Protein AF-A0A7J4ID52-F1 (afdb_monomer)

Solvent-accessible surface area (backbone atoms only — not comparable to full-atom values): 12867 Å² total; per-residue (Å²): 87,42,41,36,37,35,28,33,60,69,51,45,51,37,52,45,33,63,59,29,67,86,70,86,56,50,57,44,79,36,76,67,44,65,66,66,55,54,45,48,79,72,41,68,63,43,47,75,62,25,58,31,40,37,40,21,49,67,36,62,68,46,40,50,66,44,48,50,33,50,48,50,60,66,39,54,88,73,39,48,73,44,66,37,38,38,43,46,58,39,69,79,50,58,68,64,62,51,50,50,54,49,51,51,46,29,51,53,44,34,51,78,69,65,67,69,68,58,47,76,48,76,39,76,92,76,39,30,39,34,44,28,32,70,85,46,69,68,26,31,39,38,39,36,65,43,58,32,74,53,27,66,46,45,50,51,40,52,48,46,47,72,76,50,34,90,83,44,55,71,69,55,50,55,52,43,71,72,38,59,35,66,63,27,37,54,57,46,22,62,76,70,75,54,49,66,67,54,52,44,40,45,42,55,69,70,48,72,46,69,87,39,66,52,48,49,52,51,43,50,73,58,55,81,66,85,63,78,82,73,76,79,91,134

Secondary structure (DSSP, 8-state):
-EEEE-SSHHHHHHHHHHH-SSS-S--EEEES-HHHHHHHHH-HHHHHH-SEEEEE-SHHHHIIIIIHHHHHHHHTTTSSEEEEEEEEE-TT--HHHHHHHHHHHHHHHHHHTT--SEEEEEETTTTEEEEEESS-TT-EEEEEEEEESS-HHHHHHHHHHHHHGGGS-HHHHHHHHHS-HHHHHHHHHHHHTS-HHHHHHHHHHTTTTTT-HHHHHHHHHHH-----------

Mean predicted aligned error: 5.35 Å

Nearest PDB structures (foldseek):
  2lr0-assembly1_A  TM=4.570E-01  e=6.945E-02  synthetic construct
  5gaj-assembly1_A  TM=4.390E-01  e=1.279E-01  synthetic construct
  2lci-assembly1_A  TM=4.350E-01  e=1.993E-01  synthetic construct
  1j8y-assembly1_F  TM=5.445E-01  e=9.424E-01  Acidianus ambivalens

Sequence (234 aa):
MRHVLCEGRNDTVFLSTLADPAGDRTVLSIDSDVQAFLTTFIKPYYATAYRAAILGDRGRDALISSYVPHLVRDLFGKVRRADLTIVTDDDNSSHDELFDAYSETIVASLRSRGLSDTTINADTSTRTFSVVSSRDPSYRVSLSFVWVPVSLEAQVRNGALCRYGYRFTQTRQEDLRRMDPHRAIEAIVLGLGCTTEDLIRASVRDGWFEQEEWFRCCRSRMQEFDIPMGSTTG

Structure (mmCIF, N/CA/C/O backbone):
data_AF-A0A7J4ID52-F1
#
_entry.id   AF-A0A7J4ID52-F1
#
loop_
_atom_site.group_PDB
_atom_site.id
_atom_site.type_symbol
_atom_site.label_atom_id
_atom_site.label_alt_id
_atom_site.label_comp_id
_atom_site.label_asym_id
_atom_site.label_entity_id
_atom_site.label_seq_id
_atom_site.pdbx_PDB_ins_code
_atom_site.Cartn_x
_atom_site.Cartn_y
_atom_site.Cartn_z
_atom_site.occupancy
_atom_site.B_iso_or_equiv
_atom_site.auth_seq_id
_atom_site.auth_comp_id
_atom_site.auth_asym_id
_atom_site.auth_atom_id
_atom_site.pdbx_PDB_model_num
ATOM 1 N N . MET A 1 1 ? -6.284 -7.807 -14.266 1.00 89.56 1 MET A N 1
ATOM 2 C CA . MET A 1 1 ? -5.767 -7.947 -12.889 1.00 89.56 1 MET A CA 1
ATOM 3 C C . MET A 1 1 ? -4.958 -6.714 -12.506 1.00 89.56 1 MET A C 1
ATOM 5 O O . MET A 1 1 ? -4.274 -6.168 -13.365 1.00 89.56 1 MET A O 1
ATOM 9 N N . ARG A 1 2 ? -5.063 -6.264 -11.252 1.00 92.25 2 ARG A N 1
ATOM 10 C CA . ARG A 1 2 ? -4.278 -5.156 -10.679 1.00 92.25 2 ARG A CA 1
ATOM 11 C C . ARG A 1 2 ? -3.010 -5.682 -9.997 1.0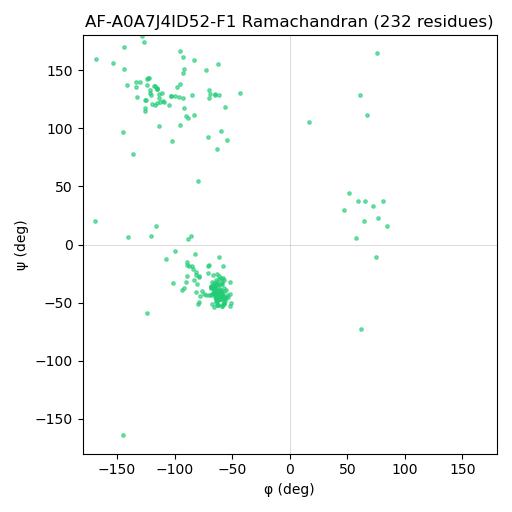0 92.25 2 ARG A C 1
ATOM 13 O O . ARG A 1 2 ? -3.041 -6.780 -9.456 1.00 92.25 2 ARG A O 1
ATOM 20 N N . HIS A 1 3 ? -1.928 -4.909 -10.018 1.00 95.69 3 HIS A N 1
ATOM 21 C CA . HIS A 1 3 ? -0.665 -5.261 -9.363 1.00 95.69 3 HIS A CA 1
ATOM 22 C C . HIS A 1 3 ? -0.333 -4.198 -8.329 1.00 95.69 3 HIS A C 1
ATOM 24 O O . HIS A 1 3 ? -0.235 -3.015 -8.662 1.00 95.69 3 HIS A O 1
ATOM 30 N N . VAL A 1 4 ? -0.201 -4.620 -7.079 1.00 96.50 4 VAL A N 1
ATOM 31 C CA . VAL A 1 4 ? -0.114 -3.713 -5.939 1.00 96.50 4 VAL A CA 1
ATOM 32 C C . VAL A 1 4 ? 1.068 -4.098 -5.081 1.00 96.50 4 VAL A C 1
ATOM 34 O O . VAL A 1 4 ? 1.333 -5.281 -4.873 1.00 96.50 4 VAL A O 1
ATOM 37 N N . LEU A 1 5 ? 1.766 -3.087 -4.595 1.00 96.38 5 LEU A N 1
ATOM 38 C CA . LEU A 1 5 ? 2.871 -3.211 -3.671 1.00 96.38 5 LEU A CA 1
ATOM 39 C C . LEU A 1 5 ? 2.505 -2.481 -2.382 1.00 96.38 5 LEU A C 1
ATOM 41 O O . LEU A 1 5 ? 1.969 -1.375 -2.442 1.00 96.38 5 LEU A O 1
ATOM 45 N N . CYS A 1 6 ? 2.793 -3.093 -1.243 1.00 96.00 6 CYS A N 1
ATOM 46 C CA . CYS A 1 6 ? 2.582 -2.494 0.070 1.00 96.00 6 CYS A CA 1
ATOM 47 C C . CYS A 1 6 ? 3.695 -2.893 1.040 1.00 96.00 6 CYS A C 1
ATOM 49 O O . CYS A 1 6 ? 4.545 -3.723 0.712 1.00 96.00 6 CYS A O 1
ATOM 51 N N . GLU A 1 7 ? 3.738 -2.261 2.207 1.00 92.12 7 GLU A N 1
ATOM 52 C CA . GLU A 1 7 ? 4.866 -2.398 3.125 1.00 92.12 7 GLU A CA 1
ATOM 53 C C . GLU A 1 7 ? 4.815 -3.695 3.926 1.00 92.12 7 GLU A C 1
ATOM 55 O O . GLU A 1 7 ? 5.798 -4.444 3.979 1.00 92.12 7 GLU A O 1
ATOM 60 N N . GLY A 1 8 ? 3.663 -3.973 4.533 1.00 91.69 8 GLY A N 1
ATOM 61 C CA . GLY A 1 8 ? 3.504 -5.012 5.533 1.00 91.69 8 GLY A CA 1
ATOM 62 C C . GLY A 1 8 ? 2.385 -6.006 5.246 1.00 91.69 8 GLY A C 1
ATOM 63 O O . GLY A 1 8 ? 1.572 -5.896 4.320 1.00 91.69 8 GLY A O 1
ATOM 64 N N . ARG A 1 9 ? 2.336 -7.022 6.104 1.00 92.56 9 ARG A N 1
ATOM 65 C CA . ARG A 1 9 ? 1.297 -8.051 6.080 1.00 92.56 9 ARG A CA 1
ATOM 66 C C . ARG A 1 9 ? -0.099 -7.486 6.367 1.00 92.56 9 ARG A C 1
ATOM 68 O O . ARG A 1 9 ? -1.064 -7.898 5.726 1.00 92.56 9 ARG A O 1
ATOM 75 N N . ASN A 1 10 ? -0.224 -6.540 7.298 1.00 94.00 10 ASN A N 1
ATOM 76 C CA . ASN A 1 10 ? -1.514 -5.922 7.624 1.00 94.00 10 ASN A CA 1
ATOM 77 C C . ASN A 1 10 ? -2.081 -5.133 6.434 1.00 94.00 10 ASN A C 1
ATOM 79 O O . ASN A 1 10 ? -3.271 -5.261 6.133 1.00 94.00 10 ASN A O 1
ATOM 83 N N . ASP A 1 11 ? -1.225 -4.418 5.697 1.00 95.25 11 ASP A N 1
ATOM 84 C CA . ASP A 1 11 ? -1.599 -3.755 4.443 1.00 95.25 11 ASP A CA 1
ATOM 85 C C . ASP A 1 11 ? -2.097 -4.760 3.414 1.00 95.25 11 ASP A C 1
ATOM 87 O O . ASP A 1 11 ? -3.126 -4.551 2.771 1.00 95.25 11 ASP A O 1
ATOM 91 N N . THR A 1 12 ? -1.412 -5.899 3.308 1.00 95.44 12 THR A N 1
ATOM 92 C CA . THR A 1 12 ? -1.807 -6.978 2.402 1.00 95.44 12 THR A CA 1
ATOM 93 C C . THR A 1 12 ? -3.208 -7.492 2.739 1.00 95.44 12 THR A C 1
ATOM 95 O O . THR A 1 12 ? -4.035 -7.643 1.836 1.00 95.44 12 THR A O 1
ATOM 98 N N . VAL A 1 13 ? -3.529 -7.701 4.021 1.00 95.50 13 VAL A N 1
ATOM 99 C CA . VAL A 1 13 ? -4.872 -8.123 4.468 1.00 95.50 13 VAL A CA 1
ATOM 100 C C . VAL A 1 13 ? -5.923 -7.062 4.140 1.00 95.50 13 VAL A C 1
ATOM 102 O O . VAL A 1 13 ? -6.988 -7.385 3.600 1.00 95.50 13 VAL A O 1
ATOM 105 N N . PHE A 1 14 ? -5.630 -5.794 4.420 1.00 96.25 14 PHE A N 1
ATOM 106 C CA . PHE A 1 14 ? -6.536 -4.681 4.151 1.00 96.25 14 PHE A CA 1
ATOM 107 C C . PHE A 1 14 ? -6.827 -4.523 2.661 1.00 96.25 14 PHE A C 1
ATOM 109 O O . PHE A 1 14 ? -7.986 -4.519 2.248 1.00 96.25 14 PHE A O 1
ATOM 116 N N . LEU A 1 15 ? -5.782 -4.462 1.837 1.00 95.69 15 LEU A N 1
ATOM 117 C CA . LEU A 1 15 ? -5.891 -4.281 0.393 1.00 95.69 15 LEU A CA 1
ATOM 118 C C . LEU A 1 15 ? -6.536 -5.492 -0.283 1.00 95.69 15 LEU A C 1
ATOM 120 O O . LEU A 1 15 ? -7.317 -5.316 -1.219 1.00 95.69 15 LEU A O 1
ATOM 124 N N . SER A 1 16 ? -6.286 -6.707 0.216 1.00 94.62 16 SER A N 1
ATOM 125 C CA . SER A 1 16 ? -6.977 -7.908 -0.270 1.00 94.62 16 SER A CA 1
ATOM 126 C C . SER A 1 16 ? -8.476 -7.827 0.002 1.00 94.62 16 SER A C 1
ATOM 128 O O . SER A 1 16 ? -9.282 -8.085 -0.889 1.00 94.62 16 SER A O 1
ATOM 130 N N . THR A 1 17 ? -8.854 -7.379 1.200 1.00 94.38 17 THR A N 1
ATOM 131 C CA . THR A 1 17 ? -10.264 -7.179 1.560 1.00 94.38 17 THR A CA 1
ATOM 132 C C . THR A 1 17 ? -10.900 -6.052 0.748 1.00 94.38 17 THR A C 1
ATOM 134 O O . THR A 1 17 ? -12.056 -6.147 0.357 1.00 94.38 17 THR A O 1
ATOM 137 N N . LEU A 1 18 ? -10.154 -4.986 0.453 1.00 93.88 18 LEU A N 1
ATOM 138 C CA . LEU A 1 18 ? -10.644 -3.863 -0.348 1.00 93.88 18 LEU A CA 1
ATOM 139 C C . LEU A 1 18 ? -10.871 -4.246 -1.816 1.00 93.88 18 LEU A C 1
ATOM 141 O O . LEU A 1 18 ? -11.815 -3.768 -2.453 1.00 93.88 18 LEU A O 1
ATOM 145 N N . ALA A 1 19 ? -10.003 -5.102 -2.355 1.00 92.06 19 ALA A N 1
ATOM 146 C CA . ALA A 1 19 ? -10.122 -5.629 -3.707 1.00 92.06 19 ALA A CA 1
ATOM 147 C C . ALA A 1 19 ? -11.319 -6.571 -3.850 1.00 92.06 19 ALA A C 1
ATOM 149 O O . ALA A 1 19 ? -11.991 -6.556 -4.882 1.00 92.06 19 ALA A O 1
ATOM 150 N N . ASP A 1 20 ? -11.599 -7.373 -2.826 1.00 89.31 20 ASP A N 1
ATOM 151 C CA . ASP A 1 20 ? -12.718 -8.308 -2.824 1.00 89.31 20 ASP A CA 1
ATOM 152 C C . ASP A 1 20 ? -13.492 -8.291 -1.493 1.00 89.31 20 ASP A C 1
ATOM 154 O O . ASP A 1 20 ? -13.334 -9.186 -0.658 1.00 89.31 20 ASP A O 1
ATOM 158 N N . PRO A 1 21 ? -14.353 -7.275 -1.275 1.00 83.31 21 PRO A N 1
ATOM 159 C CA . PRO A 1 21 ? -15.091 -7.143 -0.018 1.00 83.31 21 PRO A CA 1
ATOM 160 C C . PRO A 1 21 ? -16.042 -8.316 0.248 1.00 83.31 21 PRO A C 1
ATOM 162 O O . PRO A 1 21 ? -16.229 -8.700 1.407 1.00 83.31 21 PRO A O 1
ATOM 165 N N . ALA A 1 22 ? -16.615 -8.878 -0.826 1.00 80.62 22 ALA A N 1
ATOM 166 C CA . ALA A 1 22 ? -17.590 -9.965 -0.793 1.00 80.62 22 ALA A CA 1
ATOM 167 C C . ALA A 1 22 ? -16.949 -11.356 -0.636 1.00 80.62 22 ALA A C 1
ATOM 169 O O . ALA A 1 22 ? -17.577 -12.243 -0.066 1.00 80.62 22 ALA A O 1
ATOM 170 N N . GLY A 1 23 ? -15.692 -11.538 -1.059 1.00 77.44 23 GLY A N 1
ATOM 171 C CA . GLY A 1 23 ? -15.032 -12.849 -1.049 1.00 77.44 23 GLY A CA 1
ATOM 172 C C . GLY A 1 23 ? -15.341 -13.707 -2.284 1.00 77.44 23 GLY A C 1
ATOM 173 O O . GLY A 1 23 ? -15.113 -14.916 -2.254 1.00 77.44 23 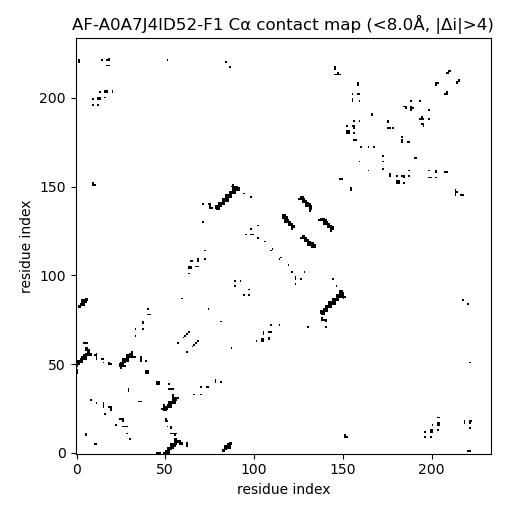GLY A O 1
ATOM 174 N N . ASP A 1 24 ? -15.876 -13.104 -3.350 1.00 75.31 24 ASP A N 1
ATOM 175 C CA . ASP A 1 24 ? -16.358 -13.805 -4.546 1.00 75.31 24 ASP A CA 1
ATOM 176 C C . ASP A 1 24 ? -15.266 -14.001 -5.612 1.00 75.31 24 ASP A C 1
ATOM 178 O O . ASP A 1 24 ? -15.443 -14.778 -6.556 1.00 75.31 24 ASP A O 1
ATOM 182 N N . ARG A 1 25 ? -14.135 -13.284 -5.517 1.00 69.56 25 ARG A N 1
ATOM 183 C CA . ARG A 1 25 ? -13.038 -13.342 -6.497 1.00 69.56 25 ARG A CA 1
ATOM 184 C C . ARG A 1 25 ? -11.686 -13.459 -5.822 1.00 69.56 25 ARG A C 1
ATOM 186 O O . ARG A 1 25 ? -11.324 -12.696 -4.941 1.00 69.56 25 ARG A O 1
ATOM 193 N N . THR A 1 26 ? -10.839 -14.337 -6.339 1.00 85.25 26 THR A N 1
ATOM 194 C CA . THR A 1 26 ? -9.550 -14.585 -5.700 1.00 85.25 26 THR A CA 1
ATOM 195 C C . THR A 1 26 ? -8.607 -13.382 -5.854 1.00 85.25 26 THR A C 1
ATOM 197 O O . THR A 1 26 ? -8.341 -12.897 -6.959 1.00 85.25 26 THR A O 1
ATOM 200 N N . VAL A 1 27 ? -8.087 -12.894 -4.728 1.00 92.94 27 VAL A N 1
ATOM 201 C CA . VAL A 1 27 ? -6.932 -11.990 -4.660 1.00 92.94 27 VAL A CA 1
ATOM 202 C C . VAL A 1 27 ? -5.709 -12.839 -4.351 1.00 92.94 27 VAL A C 1
ATOM 204 O O . VAL A 1 27 ? -5.769 -13.727 -3.504 1.00 92.94 27 VAL A O 1
ATOM 207 N N . LEU A 1 28 ? -4.609 -12.593 -5.056 1.00 94.75 28 LEU A N 1
ATOM 208 C CA . LEU A 1 28 ? -3.350 -13.276 -4.806 1.00 94.75 28 LEU A CA 1
ATOM 209 C C . LEU A 1 28 ? -2.473 -12.419 -3.889 1.00 94.75 28 LEU A C 1
ATOM 211 O O . LEU A 1 28 ? -1.865 -11.453 -4.344 1.00 94.75 28 LEU A O 1
ATOM 215 N N . SER A 1 29 ? -2.404 -12.781 -2.613 1.00 94.31 29 SER A N 1
ATOM 216 C CA . SER A 1 29 ? -1.450 -12.210 -1.657 1.00 94.31 29 SER A CA 1
ATOM 217 C C . SER A 1 29 ? -0.119 -12.957 -1.763 1.00 94.31 29 SER A C 1
ATOM 219 O O . SER A 1 29 ? -0.101 -14.188 -1.747 1.00 94.31 29 SER A O 1
ATOM 221 N N . ILE A 1 30 ? 0.981 -12.227 -1.928 1.00 93.88 30 ILE A N 1
ATOM 222 C CA . ILE A 1 30 ? 2.323 -12.778 -2.122 1.00 93.88 30 ILE A CA 1
ATOM 223 C C . ILE A 1 30 ? 3.241 -12.173 -1.066 1.00 93.88 30 ILE A C 1
ATOM 225 O O . ILE A 1 30 ? 3.513 -10.973 -1.082 1.00 93.88 30 ILE A O 1
ATOM 229 N N . ASP A 1 31 ? 3.749 -13.018 -0.176 1.00 91.25 31 ASP A N 1
ATOM 230 C CA . ASP A 1 31 ? 4.607 -12.587 0.923 1.00 91.25 31 ASP A CA 1
ATOM 231 C C . ASP A 1 31 ? 6.061 -12.612 0.468 1.00 91.25 31 ASP A C 1
ATOM 233 O O . ASP A 1 31 ? 6.643 -13.675 0.245 1.00 91.25 31 ASP A O 1
ATOM 237 N N . SER A 1 32 ? 6.675 -11.437 0.322 1.00 87.69 32 SER A N 1
ATOM 238 C CA . SER A 1 32 ? 8.110 -11.304 0.062 1.00 87.69 32 SER A CA 1
ATOM 239 C C . SER A 1 32 ? 8.689 -11.996 -1.195 1.00 87.69 32 SER A C 1
ATOM 241 O O . SER A 1 32 ? 9.909 -11.973 -1.385 1.00 87.69 32 SER A O 1
ATOM 243 N N . ASP A 1 33 ? 7.873 -12.595 -2.066 1.00 92.00 33 ASP A N 1
ATOM 244 C CA . ASP A 1 33 ? 8.334 -13.324 -3.253 1.00 92.00 33 ASP A CA 1
ATOM 245 C C . ASP A 1 33 ? 8.158 -12.496 -4.535 1.00 92.00 33 ASP A C 1
ATOM 247 O O . ASP A 1 33 ? 7.155 -12.559 -5.253 1.00 92.00 33 ASP A O 1
ATOM 251 N N . VAL A 1 34 ? 9.197 -11.720 -4.847 1.00 91.44 34 VAL A N 1
ATOM 252 C CA . VAL A 1 34 ? 9.266 -10.891 -6.058 1.00 91.44 34 VAL A CA 1
ATOM 253 C C . VAL A 1 34 ? 9.147 -11.732 -7.335 1.00 91.44 34 VAL A C 1
ATOM 255 O O . VAL A 1 34 ? 8.565 -11.268 -8.312 1.00 91.44 34 VAL A O 1
ATOM 258 N N . GLN A 1 35 ? 9.661 -12.967 -7.358 1.00 92.62 35 GLN A N 1
ATOM 259 C CA . GLN A 1 35 ? 9.632 -13.809 -8.560 1.00 92.62 35 GLN A CA 1
ATOM 260 C C . GLN A 1 35 ? 8.238 -14.396 -8.804 1.00 92.62 35 GLN A C 1
ATOM 262 O O . GLN A 1 35 ? 7.757 -14.402 -9.946 1.00 92.62 35 GLN A O 1
ATOM 267 N N . ALA A 1 36 ? 7.548 -14.817 -7.742 1.00 94.12 36 ALA A N 1
ATOM 268 C CA . ALA A 1 36 ? 6.136 -15.175 -7.823 1.00 94.12 36 ALA A CA 1
ATOM 269 C C . ALA A 1 36 ? 5.301 -13.983 -8.308 1.00 94.12 36 ALA A C 1
ATOM 271 O O . ALA A 1 36 ? 4.493 -14.143 -9.224 1.00 94.12 36 ALA A O 1
ATOM 272 N N . PHE A 1 37 ? 5.558 -12.777 -7.789 1.00 95.56 37 PHE A N 1
ATOM 273 C CA . PHE A 1 37 ? 4.867 -11.566 -8.232 1.00 95.56 37 PHE A CA 1
ATOM 274 C C . PHE A 1 37 ? 5.145 -11.223 -9.702 1.00 95.56 37 PHE A C 1
ATOM 276 O O . PHE A 1 37 ? 4.206 -10.991 -10.460 1.00 95.56 37 PHE A O 1
ATOM 283 N N . LEU A 1 38 ? 6.398 -11.278 -10.163 1.00 94.38 38 LEU A N 1
ATOM 284 C CA . LEU A 1 38 ? 6.754 -11.076 -11.577 1.00 94.38 38 LEU A CA 1
ATOM 285 C C . LEU A 1 38 ? 6.037 -12.060 -12.508 1.00 94.38 38 LEU A C 1
ATOM 287 O O . LEU A 1 38 ? 5.597 -11.689 -13.598 1.00 94.38 38 LEU A O 1
ATOM 291 N N . THR A 1 39 ? 5.873 -13.308 -12.069 1.00 94.56 39 THR A N 1
ATOM 292 C CA . THR A 1 39 ? 5.185 -14.348 -12.846 1.00 94.56 39 THR A CA 1
ATOM 293 C C . THR A 1 39 ? 3.732 -13.971 -13.160 1.00 94.56 39 THR A C 1
ATOM 295 O O . THR A 1 39 ? 3.215 -14.360 -14.214 1.00 94.56 39 THR A O 1
ATOM 298 N N . THR A 1 40 ? 3.091 -13.168 -12.304 1.00 95.44 40 THR A N 1
ATOM 299 C CA . THR A 1 40 ? 1.702 -12.717 -12.490 1.00 95.44 40 THR A CA 1
ATOM 300 C C . THR A 1 40 ? 1.521 -11.789 -13.699 1.00 95.44 40 THR A C 1
ATOM 302 O O . THR A 1 40 ? 0.459 -11.809 -14.319 1.00 95.44 40 THR A O 1
ATOM 305 N N . PHE A 1 41 ? 2.571 -11.071 -14.117 1.00 93.69 41 PHE A N 1
ATOM 306 C CA . PHE A 1 41 ? 2.553 -10.236 -15.326 1.00 93.69 41 PHE A CA 1
ATOM 307 C C . PHE A 1 41 ? 2.724 -11.045 -16.616 1.00 93.69 41 PHE A C 1
ATOM 309 O O . PHE A 1 41 ? 2.285 -10.620 -17.682 1.00 93.69 41 PHE A O 1
ATOM 316 N N . ILE A 1 42 ? 3.410 -12.186 -16.534 1.00 90.00 42 ILE A N 1
ATOM 317 C CA . ILE A 1 42 ? 3.856 -12.948 -17.708 1.00 90.00 42 ILE A CA 1
ATOM 318 C C . ILE A 1 42 ? 2.834 -14.022 -18.081 1.00 90.00 42 ILE A C 1
ATOM 320 O O . ILE A 1 42 ? 2.602 -14.277 -19.262 1.00 90.00 42 ILE A O 1
ATOM 324 N N . LYS A 1 43 ? 2.229 -14.685 -17.088 1.00 92.06 43 LYS A N 1
ATOM 325 C CA . LYS A 1 43 ? 1.334 -15.825 -17.323 1.00 92.06 43 LYS A CA 1
ATOM 326 C C . LYS A 1 43 ? -0.130 -15.368 -17.452 1.00 92.06 43 LYS A C 1
ATOM 328 O O . LYS A 1 43 ? -0.700 -14.925 -16.454 1.00 92.06 43 LYS A O 1
ATOM 333 N N . PRO A 1 44 ? -0.793 -15.575 -18.613 1.00 88.31 44 PRO A N 1
ATOM 334 C CA . PRO A 1 44 ? -2.167 -15.111 -18.851 1.00 88.31 44 PRO A CA 1
ATOM 335 C C . PRO A 1 44 ? -3.203 -15.631 -17.847 1.00 88.31 44 PRO A C 1
ATOM 337 O O . PRO A 1 44 ? -4.163 -14.930 -17.543 1.00 88.31 44 PRO A O 1
ATOM 340 N N . TYR A 1 45 ? -2.984 -16.831 -17.299 1.00 91.25 45 TYR A N 1
ATOM 341 C CA . TYR A 1 45 ? -3.855 -17.443 -16.292 1.00 91.25 45 TYR A CA 1
ATOM 342 C C . TYR A 1 45 ? -4.134 -16.517 -15.099 1.00 91.25 45 TYR A C 1
ATOM 344 O O . TYR A 1 45 ? -5.282 -16.414 -14.665 1.00 91.25 45 TYR A O 1
ATOM 352 N N . TYR A 1 46 ? -3.121 -15.805 -14.587 1.00 91.38 46 TYR A N 1
ATOM 353 C CA . TYR A 1 46 ? -3.323 -14.940 -13.423 1.00 91.38 46 TYR A CA 1
ATOM 354 C C . TYR A 1 46 ? -4.258 -13.777 -13.744 1.00 91.38 46 TYR A C 1
ATOM 356 O O . TYR A 1 46 ? -5.138 -13.456 -12.950 1.00 91.38 46 TYR A O 1
ATOM 364 N N . ALA A 1 47 ? -4.129 -13.206 -14.945 1.00 87.38 47 ALA A N 1
ATOM 365 C CA . ALA A 1 47 ? -4.970 -12.104 -15.387 1.00 87.38 47 ALA A CA 1
ATOM 366 C C . ALA A 1 47 ? -6.461 -12.477 -15.460 1.00 87.38 47 ALA A C 1
ATOM 368 O O . ALA A 1 47 ? -7.301 -11.598 -15.262 1.00 87.38 47 ALA A O 1
ATOM 369 N N . THR A 1 48 ? -6.774 -13.751 -15.731 1.00 86.88 48 THR A N 1
ATOM 370 C CA . THR A 1 48 ? -8.147 -14.278 -15.794 1.00 86.88 48 THR A CA 1
ATOM 371 C C . THR A 1 48 ? -8.669 -14.808 -14.461 1.00 86.88 48 THR A C 1
ATOM 373 O O . TH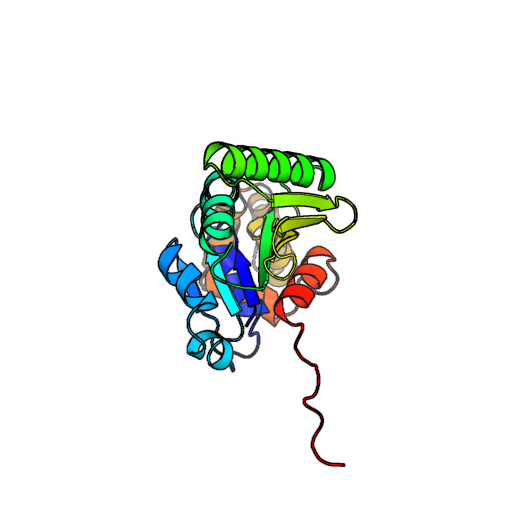R A 1 48 ? -9.867 -14.726 -14.212 1.00 86.88 48 THR A O 1
ATOM 376 N N . ALA A 1 49 ? -7.796 -15.366 -13.619 1.00 88.75 49 ALA A N 1
ATOM 377 C CA . ALA A 1 49 ? -8.193 -16.034 -12.380 1.00 88.75 49 ALA A CA 1
ATOM 378 C C . ALA A 1 49 ? -8.272 -15.085 -11.176 1.00 88.75 49 ALA A C 1
ATOM 380 O O . ALA A 1 49 ? -9.039 -15.343 -10.252 1.00 88.75 49 ALA A O 1
ATOM 381 N N . TYR A 1 50 ? -7.504 -13.991 -11.183 1.00 90.94 50 TYR A N 1
ATOM 382 C CA . TYR A 1 50 ? -7.379 -13.109 -10.026 1.00 90.94 50 TYR A CA 1
ATOM 383 C C . TYR A 1 50 ? -7.756 -11.668 -10.352 1.00 90.94 50 TYR A C 1
ATOM 385 O O . TYR A 1 50 ? -7.446 -11.124 -11.418 1.00 90.94 50 TYR A O 1
ATOM 393 N N . ARG A 1 51 ? -8.397 -11.002 -9.386 1.00 89.62 51 ARG A N 1
ATOM 394 C CA . ARG A 1 51 ? -8.711 -9.571 -9.505 1.00 89.62 51 ARG A CA 1
ATOM 395 C C . ARG A 1 51 ? -7.463 -8.717 -9.304 1.00 89.62 51 ARG A C 1
ATOM 397 O O . ARG A 1 51 ? -7.231 -7.773 -10.065 1.00 89.62 51 ARG A O 1
ATOM 404 N N . ALA A 1 52 ? -6.654 -9.075 -8.314 1.00 93.81 52 ALA A N 1
ATOM 405 C CA . ALA A 1 52 ? -5.425 -8.386 -7.965 1.00 93.81 52 ALA A CA 1
ATOM 406 C C . ALA A 1 52 ? -4.344 -9.373 -7.505 1.00 93.81 52 ALA A C 1
ATOM 408 O O . ALA A 1 52 ? -4.659 -10.416 -6.934 1.00 93.81 52 ALA A O 1
ATOM 409 N N . ALA A 1 53 ? -3.089 -9.001 -7.737 1.00 95.81 53 ALA A N 1
ATOM 410 C CA . ALA A 1 53 ? -1.914 -9.546 -7.079 1.00 95.81 53 ALA A CA 1
ATOM 411 C C . ALA A 1 53 ? -1.331 -8.458 -6.169 1.00 95.81 53 ALA A C 1
ATOM 413 O O . ALA A 1 53 ? -1.153 -7.317 -6.607 1.00 95.81 53 ALA A O 1
ATOM 414 N N . ILE A 1 54 ? -1.054 -8.800 -4.914 1.00 96.38 54 ILE A N 1
ATOM 415 C CA . ILE A 1 54 ? -0.564 -7.880 -3.886 1.00 96.38 54 ILE A CA 1
ATOM 416 C C . ILE A 1 54 ? 0.722 -8.466 -3.313 1.00 96.38 54 ILE A C 1
ATOM 418 O O . ILE A 1 54 ? 0.695 -9.562 -2.762 1.00 96.38 54 ILE A O 1
ATOM 422 N N . LEU A 1 55 ? 1.835 -7.752 -3.468 1.00 95.75 55 LEU A N 1
ATOM 423 C CA . LEU A 1 55 ? 3.120 -8.094 -2.861 1.00 95.75 55 LEU A CA 1
ATOM 424 C C . LEU A 1 55 ? 3.366 -7.179 -1.661 1.00 95.75 55 LEU A C 1
ATOM 426 O O . LEU A 1 55 ? 3.314 -5.955 -1.796 1.00 95.75 55 LEU A O 1
ATOM 430 N N . GLY A 1 56 ? 3.664 -7.773 -0.512 1.00 92.50 56 GLY A N 1
ATOM 431 C CA . GLY A 1 56 ? 4.003 -7.042 0.706 1.00 92.50 56 GLY A CA 1
ATOM 432 C C . GLY A 1 56 ? 5.058 -7.745 1.554 1.00 92.50 56 GLY A C 1
ATOM 433 O O . GLY A 1 56 ? 5.742 -8.661 1.082 1.00 92.50 56 GLY A O 1
ATOM 434 N N . ASP A 1 57 ? 5.150 -7.311 2.814 1.00 80.56 57 ASP A N 1
ATOM 435 C CA . ASP A 1 57 ? 5.851 -7.989 3.915 1.00 80.56 57 ASP A CA 1
ATOM 436 C C . ASP A 1 57 ? 7.382 -7.798 3.993 1.00 80.56 57 ASP A C 1
ATOM 438 O O . ASP A 1 57 ? 8.099 -8.730 4.347 1.00 80.56 57 ASP A O 1
ATOM 442 N N . ARG A 1 58 ? 7.912 -6.596 3.683 1.00 79.94 58 ARG A N 1
ATOM 443 C CA . ARG A 1 58 ? 9.331 -6.228 3.967 1.00 79.94 58 ARG A CA 1
ATOM 444 C C . ARG A 1 58 ? 9.581 -4.794 4.447 1.00 79.94 58 ARG A C 1
ATOM 446 O O . ARG A 1 58 ? 10.741 -4.408 4.599 1.00 79.94 58 ARG A O 1
ATOM 453 N N . GLY A 1 59 ? 8.530 -4.023 4.704 1.00 87.12 59 GLY A N 1
ATOM 454 C CA . GLY A 1 59 ? 8.634 -2.624 5.114 1.00 87.12 59 GLY A CA 1
ATOM 455 C C . GLY A 1 59 ? 8.995 -1.669 3.971 1.00 87.12 59 GLY A C 1
ATOM 456 O O . GLY A 1 59 ? 9.459 -2.078 2.897 1.00 87.12 59 GLY A O 1
ATOM 457 N N . ARG A 1 60 ? 8.787 -0.375 4.228 1.00 89.12 60 ARG A N 1
ATOM 458 C CA . ARG A 1 60 ? 8.999 0.739 3.292 1.00 89.12 60 ARG A CA 1
ATOM 459 C C . ARG A 1 60 ? 10.363 0.750 2.610 1.00 89.12 60 ARG A C 1
ATOM 461 O O . ARG A 1 60 ? 10.451 0.819 1.384 1.00 89.12 60 ARG A O 1
ATOM 468 N N . ASP A 1 61 ? 11.437 0.637 3.389 1.00 88.94 61 ASP A N 1
ATOM 469 C CA . ASP A 1 61 ? 12.799 0.783 2.870 1.00 88.94 61 ASP A CA 1
ATOM 470 C C . ASP A 1 61 ? 13.122 -0.285 1.825 1.00 88.94 61 ASP A C 1
ATOM 472 O O . ASP A 1 61 ? 13.649 0.016 0.750 1.00 88.94 61 ASP A O 1
ATOM 476 N N . ALA A 1 62 ? 12.772 -1.544 2.101 1.00 89.75 62 ALA A N 1
ATOM 477 C CA . ALA A 1 62 ? 12.978 -2.641 1.163 1.00 89.75 62 ALA A CA 1
ATOM 478 C C . ALA A 1 62 ? 12.083 -2.502 -0.076 1.00 89.75 62 ALA A C 1
ATOM 480 O O . ALA A 1 62 ? 12.524 -2.796 -1.194 1.00 89.75 62 ALA A O 1
ATOM 481 N N . LEU A 1 63 ? 10.849 -2.026 0.108 1.00 91.44 63 LEU A N 1
ATOM 482 C CA . LEU A 1 63 ? 9.910 -1.789 -0.979 1.00 91.44 63 LEU A CA 1
ATOM 483 C C . LEU A 1 63 ? 10.477 -0.784 -1.998 1.00 91.44 63 LEU A C 1
ATOM 485 O O . LEU A 1 63 ? 10.572 -1.101 -3.188 1.00 91.44 63 LEU A O 1
ATOM 489 N N . ILE A 1 64 ? 10.913 0.388 -1.531 1.00 92.38 64 ILE A N 1
ATOM 490 C CA . ILE A 1 64 ? 11.364 1.490 -2.393 1.00 92.38 64 ILE A CA 1
ATOM 491 C C . ILE A 1 64 ? 12.780 1.266 -2.935 1.00 92.38 64 ILE A C 1
ATOM 493 O O . ILE A 1 64 ? 13.024 1.458 -4.127 1.00 92.38 64 ILE A O 1
ATOM 497 N N . SER A 1 65 ? 13.724 0.825 -2.099 1.00 88.75 65 SER A N 1
ATOM 498 C CA . SER A 1 65 ? 15.132 0.702 -2.512 1.00 88.75 65 SER A CA 1
ATOM 499 C C . SER A 1 65 ? 15.441 -0.583 -3.295 1.00 88.75 65 SER A C 1
ATOM 501 O O . SER A 1 65 ? 16.405 -0.624 -4.072 1.00 88.75 65 SER A O 1
ATOM 503 N N . SER A 1 66 ? 14.625 -1.634 -3.128 1.00 87.88 66 SER A N 1
ATOM 504 C CA . SER A 1 66 ? 14.902 -2.968 -3.673 1.00 87.88 66 SER A CA 1
ATOM 505 C C . SER A 1 66 ? 13.788 -3.511 -4.565 1.00 87.88 66 SER A C 1
ATOM 507 O O . SER A 1 66 ? 14.047 -3.779 -5.742 1.00 87.88 66 SER A O 1
ATOM 509 N N . TYR A 1 67 ? 12.559 -3.664 -4.058 1.00 90.44 67 TYR A N 1
ATOM 510 C CA . TYR A 1 67 ? 11.487 -4.345 -4.800 1.00 90.44 67 TYR A CA 1
ATOM 511 C C . TYR A 1 67 ? 11.078 -3.578 -6.045 1.00 90.44 67 TYR A C 1
ATOM 513 O O . TYR A 1 67 ? 11.117 -4.133 -7.142 1.00 90.44 67 TYR A O 1
ATOM 521 N N . VAL A 1 68 ? 10.737 -2.300 -5.894 1.00 93.44 68 VAL A N 1
ATOM 522 C CA . VAL A 1 68 ? 10.295 -1.466 -7.013 1.00 93.44 68 VAL A CA 1
ATOM 523 C C . VAL A 1 68 ? 11.358 -1.411 -8.124 1.00 93.44 68 VAL A C 1
ATOM 525 O O . VAL A 1 68 ? 11.026 -1.755 -9.261 1.00 93.44 68 VAL A O 1
ATOM 528 N N . PRO A 1 69 ? 12.643 -1.099 -7.851 1.00 92.56 69 PRO A N 1
ATOM 529 C CA . PRO A 1 69 ? 13.675 -1.119 -8.886 1.00 92.56 69 PRO A CA 1
ATOM 530 C C . PRO A 1 69 ? 13.874 -2.492 -9.539 1.00 92.56 69 PRO A C 1
ATOM 532 O O . PRO A 1 69 ? 14.089 -2.569 -10.750 1.00 92.56 69 PRO A O 1
ATOM 535 N N . HIS A 1 70 ? 13.802 -3.582 -8.765 1.00 91.25 70 HIS A N 1
ATOM 536 C CA . HIS A 1 70 ? 13.929 -4.940 -9.299 1.00 91.25 70 HIS A CA 1
ATOM 537 C C . HIS A 1 70 ? 12.778 -5.275 -10.250 1.00 91.25 70 HIS A C 1
ATOM 539 O O . HIS A 1 70 ? 13.018 -5.778 -11.346 1.00 91.25 70 HIS A O 1
ATOM 545 N N . LEU A 1 71 ? 11.545 -4.950 -9.856 1.00 93.25 71 LEU A N 1
ATOM 546 C CA . LEU A 1 71 ? 10.347 -5.163 -10.661 1.00 93.25 71 LEU A CA 1
ATOM 547 C C . LEU A 1 71 ? 10.389 -4.352 -11.950 1.00 93.25 71 LEU A C 1
ATOM 549 O O . LEU A 1 71 ? 10.183 -4.908 -13.024 1.00 93.25 71 LEU A O 1
ATOM 553 N N . VAL A 1 72 ? 10.703 -3.058 -11.860 1.00 92.56 72 VAL A N 1
ATOM 554 C CA . VAL A 1 72 ? 10.810 -2.190 -13.037 1.00 92.56 72 VAL A CA 1
ATOM 555 C C . VAL A 1 72 ? 11.832 -2.759 -14.015 1.00 92.56 72 VAL A C 1
ATOM 557 O O . VAL A 1 72 ? 11.493 -2.972 -15.174 1.00 92.56 72 VAL A O 1
ATOM 560 N N . ARG A 1 73 ? 13.047 -3.079 -13.553 1.00 90.81 73 ARG A N 1
ATOM 561 C CA . ARG A 1 73 ? 14.095 -3.658 -14.404 1.00 90.81 73 ARG A CA 1
ATOM 562 C C . ARG A 1 73 ? 13.646 -4.964 -15.061 1.00 90.81 73 ARG A C 1
ATOM 564 O O . ARG A 1 73 ? 13.902 -5.168 -16.243 1.00 90.81 73 ARG A O 1
ATOM 571 N N . ASP A 1 74 ? 13.007 -5.851 -14.304 1.00 90.69 74 ASP A N 1
ATOM 572 C CA . ASP A 1 74 ? 12.681 -7.192 -14.786 1.00 90.69 74 ASP A CA 1
ATOM 573 C C . ASP A 1 74 ? 11.456 -7.237 -15.696 1.00 90.69 74 ASP A C 1
ATOM 575 O O . ASP A 1 74 ? 11.381 -8.139 -16.533 1.00 90.69 74 ASP A O 1
ATOM 579 N N . LEU A 1 75 ? 10.519 -6.299 -15.543 1.00 91.31 75 LEU A N 1
ATOM 580 C CA . LEU A 1 75 ? 9.355 -6.143 -16.416 1.00 91.31 75 LEU A CA 1
ATOM 581 C C . LEU A 1 75 ? 9.713 -5.398 -17.701 1.00 91.31 75 LEU A C 1
ATOM 583 O O . LEU A 1 75 ? 9.159 -5.693 -18.766 1.00 91.31 75 LEU A O 1
ATOM 587 N N . PHE A 1 76 ? 10.648 -4.452 -17.615 1.00 87.62 76 PHE A N 1
ATOM 588 C CA . PHE A 1 76 ? 11.054 -3.643 -18.749 1.00 87.62 76 PHE A CA 1
ATOM 589 C C . PHE A 1 76 ? 11.639 -4.504 -19.876 1.00 87.62 76 PHE A C 1
ATOM 591 O O . PHE A 1 76 ? 12.494 -5.361 -19.660 1.00 87.62 76 PHE A O 1
ATOM 598 N N . GLY A 1 77 ? 11.129 -4.316 -21.095 1.00 80.12 77 GLY A N 1
ATOM 599 C CA . GLY A 1 77 ? 11.503 -5.119 -22.265 1.00 80.12 77 GLY A CA 1
ATOM 600 C C . GLY A 1 77 ? 10.906 -6.534 -22.312 1.00 80.12 77 GLY A C 1
ATOM 601 O O . GLY A 1 77 ? 10.980 -7.171 -23.359 1.00 80.12 77 GLY A O 1
ATOM 602 N N . LYS A 1 78 ? 10.278 -7.027 -21.233 1.00 86.94 78 LYS A N 1
ATOM 603 C CA . LYS A 1 78 ? 9.579 -8.331 -21.212 1.00 86.94 78 LYS A CA 1
ATOM 604 C C . LYS A 1 78 ? 8.069 -8.194 -21.338 1.00 86.94 78 LYS A C 1
ATOM 606 O O . LYS A 1 78 ? 7.416 -9.048 -21.930 1.00 86.94 78 LYS A O 1
ATOM 611 N N . VAL A 1 79 ? 7.515 -7.119 -20.788 1.00 89.56 79 VAL A N 1
ATOM 612 C CA . VAL A 1 79 ? 6.086 -6.809 -20.836 1.00 89.56 79 VAL A CA 1
ATOM 613 C C . VAL A 1 79 ? 5.926 -5.458 -21.515 1.00 89.56 79 VAL A C 1
ATOM 615 O O . VAL A 1 79 ? 6.633 -4.513 -21.172 1.00 89.56 79 VAL A O 1
ATOM 618 N N . ARG A 1 80 ? 5.001 -5.355 -22.480 1.00 90.69 80 ARG A N 1
ATOM 619 C CA . ARG A 1 80 ? 4.730 -4.076 -23.157 1.00 90.69 80 ARG A CA 1
ATOM 620 C C . ARG A 1 80 ? 4.297 -3.020 -22.144 1.00 90.69 80 ARG A C 1
ATOM 622 O O . ARG A 1 80 ? 4.897 -1.966 -22.037 1.00 90.69 80 ARG A O 1
ATOM 629 N N . ARG A 1 81 ? 3.295 -3.319 -21.324 1.00 92.38 81 ARG A N 1
ATOM 630 C CA . ARG A 1 81 ? 2.809 -2.372 -20.324 1.00 92.38 81 ARG A CA 1
ATOM 631 C C . ARG A 1 81 ? 2.646 -3.040 -18.973 1.00 92.38 81 ARG A C 1
ATOM 633 O O . ARG A 1 81 ? 1.946 -4.044 -18.872 1.00 92.38 81 ARG A O 1
ATOM 640 N N . ALA A 1 82 ? 3.258 -2.454 -17.954 1.00 94.06 82 ALA A N 1
ATOM 641 C CA . ALA A 1 82 ? 3.052 -2.823 -16.564 1.00 94.06 82 ALA A CA 1
ATOM 642 C C . ALA A 1 82 ? 2.651 -1.583 -15.766 1.00 94.06 82 ALA A C 1
ATOM 644 O O . ALA A 1 82 ? 3.374 -0.593 -15.763 1.00 94.06 82 ALA A O 1
ATOM 645 N N . ASP A 1 83 ? 1.511 -1.649 -15.089 1.00 93.88 83 ASP A N 1
ATOM 646 C CA . ASP A 1 83 ? 1.051 -0.597 -14.189 1.00 93.88 83 ASP A CA 1
ATOM 647 C C . ASP A 1 83 ? 1.020 -1.177 -12.768 1.00 93.88 83 ASP A C 1
ATOM 649 O O . ASP A 1 83 ? 0.371 -2.201 -12.527 1.00 93.88 83 ASP A O 1
ATOM 653 N N . LEU A 1 84 ? 1.760 -0.551 -11.852 1.00 95.44 84 LEU A N 1
ATOM 654 C CA . LEU A 1 84 ? 1.865 -0.935 -10.448 1.00 95.44 84 LEU A CA 1
ATOM 655 C C . LEU A 1 84 ? 1.330 0.187 -9.559 1.00 95.44 84 LEU A C 1
ATOM 657 O O . LEU A 1 84 ? 1.648 1.361 -9.754 1.00 95.44 84 LEU A O 1
ATOM 661 N N . THR A 1 85 ? 0.554 -0.178 -8.546 1.00 95.75 85 THR A N 1
ATOM 662 C CA . THR A 1 85 ? 0.138 0.746 -7.488 1.00 95.75 85 THR A CA 1
ATOM 663 C C . THR A 1 85 ? 0.956 0.479 -6.236 1.00 95.75 85 THR A C 1
ATOM 665 O O . THR A 1 85 ? 1.036 -0.657 -5.787 1.00 95.75 85 THR A O 1
ATOM 668 N N . ILE A 1 86 ? 1.564 1.519 -5.677 1.00 95.69 86 ILE A N 1
ATOM 669 C CA . ILE A 1 86 ? 2.318 1.459 -4.428 1.00 95.69 86 ILE A CA 1
ATOM 670 C C . ILE A 1 86 ? 1.454 2.106 -3.352 1.00 95.69 86 ILE A C 1
ATOM 672 O O . ILE A 1 86 ? 1.076 3.268 -3.493 1.00 95.69 86 ILE A O 1
ATOM 676 N N . VAL A 1 87 ? 1.118 1.345 -2.317 1.00 95.69 87 VAL A N 1
ATOM 677 C CA . VAL A 1 87 ? 0.408 1.827 -1.131 1.00 95.69 87 VAL A CA 1
ATOM 678 C C . VAL A 1 87 ? 1.393 1.832 0.026 1.00 95.69 87 VAL A C 1
ATOM 680 O O . VAL A 1 87 ? 2.001 0.810 0.328 1.00 95.69 87 VAL A O 1
ATOM 683 N N . THR A 1 88 ? 1.575 2.993 0.627 1.00 94.75 88 THR A N 1
ATOM 684 C CA . THR A 1 88 ? 2.609 3.271 1.629 1.00 94.75 88 THR A CA 1
ATOM 685 C C . THR A 1 88 ? 2.096 4.395 2.513 1.00 94.75 88 THR A C 1
ATOM 687 O O . THR A 1 88 ? 1.189 5.134 2.124 1.00 94.75 88 THR A O 1
ATOM 690 N N . ASP A 1 89 ? 2.593 4.486 3.726 1.00 93.31 89 ASP A N 1
ATOM 691 C CA . ASP A 1 89 ? 2.197 5.482 4.702 1.00 93.31 89 ASP A CA 1
ATOM 692 C C . ASP A 1 89 ? 3.066 6.744 4.647 1.00 93.31 89 ASP A C 1
ATOM 694 O O . ASP A 1 89 ? 4.217 6.735 4.207 1.00 93.31 89 ASP A O 1
ATOM 698 N N . ASP A 1 90 ? 2.470 7.876 5.026 1.00 92.31 90 ASP A N 1
ATOM 699 C CA . ASP A 1 90 ? 3.130 9.179 4.928 1.00 92.31 90 ASP A CA 1
ATOM 700 C C . ASP A 1 90 ? 3.968 9.544 6.165 1.00 92.31 90 ASP A C 1
ATOM 702 O O . ASP A 1 90 ? 4.816 10.431 6.084 1.00 92.31 90 ASP A O 1
ATOM 706 N N . ASP A 1 91 ? 3.754 8.894 7.313 1.00 89.75 91 ASP A N 1
ATOM 707 C CA . ASP A 1 91 ? 4.300 9.293 8.620 1.00 89.75 91 ASP A CA 1
ATOM 708 C C . ASP A 1 91 ? 4.133 10.793 8.955 1.00 89.75 91 ASP A C 1
ATOM 710 O O . ASP A 1 91 ? 4.922 11.371 9.706 1.00 89.75 91 ASP A O 1
ATOM 714 N N . ASN A 1 92 ? 3.083 11.444 8.445 1.00 87.88 92 ASN A N 1
ATOM 715 C CA . ASN A 1 92 ? 2.864 12.901 8.471 1.00 87.88 92 ASN A CA 1
ATOM 716 C C . ASN A 1 92 ? 3.893 13.731 7.681 1.00 87.88 92 ASN A C 1
ATOM 718 O O . ASN A 1 92 ? 4.041 14.932 7.925 1.00 87.88 92 ASN A O 1
ATOM 722 N N . SER A 1 93 ? 4.609 13.116 6.748 1.00 91.69 93 SER A N 1
ATOM 723 C CA . SER A 1 93 ? 5.518 13.809 5.836 1.00 91.69 93 SER A CA 1
ATOM 724 C C . SER A 1 93 ? 4.752 14.392 4.649 1.00 91.69 93 SER A C 1
ATOM 726 O O . SER A 1 93 ? 3.656 13.948 4.304 1.00 91.69 93 SER A O 1
ATOM 728 N N . SER A 1 94 ? 5.335 15.389 3.981 1.00 93.25 94 SER A N 1
ATOM 729 C CA . SER A 1 94 ? 4.755 15.921 2.748 1.00 93.25 94 SER A CA 1
ATOM 730 C C . SER A 1 94 ? 4.758 14.854 1.651 1.00 93.25 94 SER A C 1
ATOM 732 O O . SER A 1 94 ? 5.792 14.259 1.352 1.00 93.25 94 SER A O 1
ATOM 734 N N . HIS A 1 95 ? 3.610 14.645 1.000 1.00 92.94 95 HIS A N 1
ATOM 735 C CA . HIS A 1 95 ? 3.504 13.714 -0.126 1.00 92.94 95 HIS A CA 1
ATOM 736 C C . HIS A 1 95 ? 4.438 14.072 -1.288 1.00 92.94 95 HIS A C 1
ATOM 738 O O . HIS A 1 95 ? 4.889 13.168 -1.987 1.00 92.94 95 HIS A O 1
ATOM 744 N N . ASP A 1 96 ? 4.710 15.362 -1.502 1.00 91.81 96 ASP A N 1
ATOM 745 C CA . ASP A 1 96 ? 5.604 15.816 -2.570 1.00 91.81 96 ASP A CA 1
ATOM 746 C C . ASP A 1 96 ? 7.060 15.481 -2.214 1.00 91.81 96 ASP A C 1
ATOM 748 O O . ASP A 1 96 ? 7.772 14.900 -3.029 1.00 91.81 96 ASP A O 1
ATOM 752 N N . GLU A 1 97 ? 7.469 15.720 -0.962 1.00 91.88 97 GLU A N 1
ATOM 753 C CA . GLU A 1 97 ? 8.812 15.374 -0.470 1.00 91.88 97 GLU A CA 1
ATOM 754 C C . GLU A 1 97 ? 9.052 13.857 -0.498 1.00 91.88 97 GLU A C 1
ATOM 756 O O . GLU A 1 97 ? 10.111 13.403 -0.934 1.00 91.88 97 GLU A O 1
ATOM 761 N N . LEU A 1 98 ? 8.060 13.061 -0.082 1.00 92.88 98 LEU A N 1
ATOM 762 C CA . LEU A 1 98 ? 8.127 11.600 -0.156 1.00 92.88 98 LEU A CA 1
ATOM 763 C C . LEU A 1 98 ? 8.212 11.110 -1.602 1.00 92.88 98 LEU A C 1
ATOM 765 O O . LEU A 1 98 ? 9.021 10.235 -1.916 1.00 92.88 98 LEU A O 1
ATOM 769 N N . PHE A 1 99 ? 7.383 11.664 -2.489 1.00 94.56 99 PHE A N 1
ATOM 770 C CA . PHE A 1 99 ? 7.372 11.280 -3.895 1.00 94.56 99 PHE A CA 1
ATOM 771 C C . PHE A 1 99 ? 8.705 11.593 -4.580 1.00 94.56 99 PHE A C 1
ATOM 773 O O . PHE A 1 99 ? 9.221 10.742 -5.314 1.00 94.56 99 PHE A O 1
ATOM 780 N N . ASP A 1 100 ? 9.281 12.765 -4.313 1.00 92.44 100 ASP A N 1
ATOM 781 C CA . ASP A 1 100 ? 10.583 13.162 -4.842 1.00 92.44 100 ASP A CA 1
ATOM 782 C C . ASP A 1 100 ? 11.686 12.237 -4.306 1.00 92.44 100 ASP A C 1
ATOM 784 O O . ASP A 1 100 ? 12.412 11.628 -5.096 1.00 92.44 100 ASP A O 1
ATOM 788 N N . ALA A 1 101 ? 11.742 12.009 -2.988 1.00 92.94 101 ALA A N 1
ATOM 789 C CA . ALA A 1 101 ? 12.730 11.124 -2.367 1.00 92.94 101 ALA A CA 1
ATOM 790 C C . ALA A 1 101 ? 12.661 9.682 -2.907 1.00 92.94 101 ALA A C 1
ATOM 792 O O . ALA A 1 101 ? 13.689 9.045 -3.180 1.00 92.94 101 ALA A O 1
ATOM 793 N N . TYR A 1 102 ? 11.453 9.147 -3.098 1.00 94.38 102 TYR A N 1
ATOM 794 C CA . TYR A 1 102 ? 11.269 7.802 -3.645 1.00 94.38 102 TYR A CA 1
ATOM 795 C C . TYR A 1 102 ? 11.645 7.745 -5.118 1.00 94.38 102 TYR A C 1
ATOM 797 O O . TYR A 1 102 ? 12.335 6.813 -5.536 1.00 94.38 102 TYR A O 1
ATOM 805 N N . SER A 1 103 ? 11.238 8.743 -5.901 1.00 93.44 103 SER A N 1
ATOM 806 C CA . SER A 1 103 ? 11.580 8.834 -7.320 1.00 93.44 103 SER A CA 1
ATOM 807 C C . SER A 1 103 ? 13.092 8.918 -7.519 1.00 93.44 103 SER A C 1
ATOM 809 O O . SER A 1 103 ? 13.635 8.183 -8.345 1.00 93.44 103 SER A O 1
ATOM 811 N N . GLU A 1 104 ? 13.797 9.730 -6.728 1.00 93.12 104 GLU A N 1
ATOM 812 C CA . GLU A 1 104 ? 15.261 9.815 -6.742 1.00 93.12 104 GLU A CA 1
ATOM 813 C C . GLU A 1 104 ? 15.917 8.474 -6.397 1.00 93.12 104 GLU A C 1
ATOM 815 O O . GLU A 1 104 ? 16.798 8.006 -7.125 1.00 93.12 104 GLU A O 1
ATOM 820 N N . THR A 1 105 ? 15.442 7.814 -5.337 1.00 93.75 105 THR A N 1
ATOM 821 C CA . THR A 1 105 ? 15.945 6.502 -4.903 1.00 93.75 105 THR A CA 1
ATOM 822 C C . THR A 1 105 ? 15.759 5.445 -5.994 1.00 93.75 105 THR A C 1
ATOM 824 O O . THR A 1 105 ? 16.692 4.703 -6.326 1.00 93.75 105 THR A O 1
ATOM 827 N N . ILE A 1 106 ? 14.574 5.397 -6.605 1.00 93.00 106 ILE A N 1
ATOM 828 C CA . ILE A 1 106 ? 14.262 4.467 -7.692 1.00 93.00 106 ILE A CA 1
ATOM 829 C C . ILE A 1 106 ? 15.146 4.771 -8.905 1.00 93.00 106 ILE A C 1
ATOM 831 O O . ILE A 1 106 ? 15.771 3.856 -9.440 1.00 93.00 106 ILE A O 1
ATOM 835 N N . VAL A 1 107 ? 15.272 6.036 -9.317 1.00 92.19 107 VAL A N 1
ATOM 836 C CA . VAL A 1 107 ? 16.129 6.449 -10.443 1.00 92.19 107 VAL A CA 1
ATOM 837 C C . VAL A 1 107 ? 17.581 6.052 -10.211 1.00 92.19 107 VAL A C 1
ATOM 839 O O . VAL A 1 107 ? 18.202 5.468 -11.102 1.00 92.19 107 VAL A O 1
ATOM 842 N N . ALA A 1 108 ? 18.129 6.336 -9.030 1.00 91.75 108 ALA A N 1
ATOM 843 C CA . ALA A 1 108 ? 19.499 5.978 -8.681 1.00 91.75 108 ALA A CA 1
ATOM 844 C C . ALA A 1 108 ? 19.711 4.454 -8.732 1.00 91.75 108 ALA A C 1
ATOM 846 O O . ALA A 1 108 ? 20.693 3.972 -9.308 1.00 91.75 108 ALA A O 1
ATOM 847 N N . SER A 1 109 ? 18.756 3.679 -8.210 1.00 91.69 109 SER A N 1
ATOM 848 C CA . SER A 1 109 ? 18.794 2.212 -8.249 1.00 91.69 109 SER A CA 1
ATOM 849 C C . SER A 1 109 ? 18.694 1.670 -9.682 1.00 91.69 109 SER A C 1
ATOM 851 O O . SER A 1 109 ? 19.448 0.777 -10.059 1.00 91.69 109 SER A O 1
ATOM 853 N N . LEU A 1 110 ? 17.837 2.237 -10.534 1.00 91.44 110 LEU A N 1
ATOM 854 C CA . LEU A 1 110 ? 17.711 1.815 -11.934 1.00 91.44 110 LEU A CA 1
ATOM 855 C C . LEU A 1 110 ? 18.960 2.149 -12.759 1.00 91.44 110 LEU A C 1
ATOM 857 O O . LEU A 1 110 ? 19.445 1.302 -13.513 1.00 91.44 110 LEU A O 1
ATOM 861 N N . ARG A 1 111 ? 19.521 3.352 -12.578 1.00 89.44 111 ARG A N 1
ATOM 862 C CA . ARG A 1 111 ? 20.756 3.782 -13.253 1.00 89.44 111 ARG A CA 1
ATOM 863 C C . ARG A 1 111 ? 21.951 2.928 -12.841 1.00 89.44 111 ARG A C 1
ATOM 865 O O . ARG A 1 111 ? 22.684 2.460 -13.706 1.00 89.44 111 ARG A O 1
ATOM 872 N N . SER A 1 112 ? 22.125 2.673 -11.542 1.00 87.38 112 SER A N 1
ATOM 873 C CA . SER A 1 112 ? 23.216 1.816 -11.042 1.00 87.38 112 SER A CA 1
ATOM 874 C C . SER A 1 112 ? 23.116 0.367 -11.534 1.00 87.38 112 SER A C 1
ATOM 876 O O . SER A 1 112 ? 24.132 -0.307 -11.679 1.00 87.38 112 SER A O 1
ATOM 878 N N . ARG A 1 113 ? 21.906 -0.100 -11.865 1.00 84.31 113 ARG A N 1
ATOM 879 C CA . ARG A 1 113 ? 21.644 -1.421 -12.460 1.00 84.31 113 ARG A CA 1
ATOM 880 C C . ARG A 1 113 ? 21.773 -1.448 -13.988 1.00 84.31 113 ARG A C 1
ATOM 882 O O . ARG A 1 113 ? 21.462 -2.472 -14.592 1.00 84.31 113 ARG A O 1
ATOM 889 N N . GLY A 1 114 ? 22.234 -0.359 -14.606 1.00 82.50 114 GLY A N 1
ATOM 890 C CA . GLY A 1 114 ? 22.559 -0.301 -16.031 1.00 82.50 114 GLY A CA 1
ATOM 891 C C . GLY A 1 114 ? 21.350 -0.211 -16.960 1.00 82.50 114 GLY A C 1
ATOM 892 O O . GLY A 1 114 ? 21.467 -0.581 -18.126 1.00 82.50 114 GLY A O 1
ATOM 893 N N . LEU A 1 115 ? 20.194 0.260 -16.473 1.00 82.94 115 LEU A N 1
ATOM 894 C CA . LEU A 1 1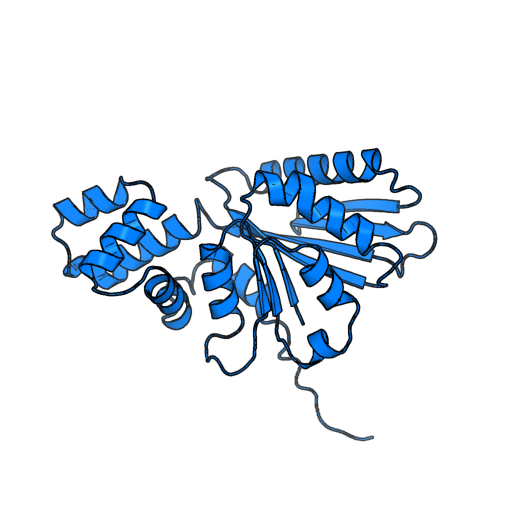15 ? 19.038 0.504 -17.334 1.00 82.94 115 LEU A CA 1
ATOM 895 C C . LEU A 1 115 ? 19.316 1.728 -18.229 1.00 82.94 115 LEU A C 1
ATOM 897 O O . LEU A 1 115 ? 19.127 2.872 -17.818 1.00 82.94 115 LEU A O 1
ATOM 901 N N . SER A 1 116 ? 19.838 1.476 -19.431 1.00 76.94 116 SER A N 1
ATOM 902 C CA . SER A 1 116 ? 20.098 2.473 -20.475 1.00 76.94 116 SER A CA 1
ATOM 903 C C . SER A 1 116 ? 18.938 2.560 -21.476 1.00 76.94 116 SER A C 1
ATOM 905 O O . SER A 1 116 ? 18.056 1.704 -21.503 1.00 76.94 116 SER A O 1
ATOM 907 N N . ASP A 1 117 ? 18.924 3.610 -22.303 1.00 83.00 117 ASP A N 1
ATOM 908 C CA . ASP A 1 117 ? 17.912 3.845 -23.348 1.00 83.00 117 ASP A CA 1
ATOM 909 C C . ASP A 1 117 ? 16.467 3.960 -22.841 1.00 83.00 117 ASP A C 1
ATOM 911 O O . ASP A 1 117 ? 15.514 3.525 -23.495 1.00 83.00 117 ASP A O 1
ATOM 915 N N . THR A 1 118 ? 16.295 4.590 -21.681 1.00 88.94 118 THR A N 1
ATOM 916 C CA . THR A 1 118 ? 14.981 4.859 -21.097 1.00 88.94 118 THR A CA 1
ATOM 917 C C . THR A 1 118 ? 14.782 6.334 -20.822 1.00 88.94 118 THR A C 1
ATOM 919 O O . THR A 1 118 ? 15.685 7.008 -20.327 1.00 88.94 118 THR A O 1
ATOM 922 N N . THR A 1 119 ? 13.565 6.808 -21.047 1.00 90.81 119 THR A N 1
ATOM 923 C CA . THR A 1 119 ? 13.088 8.073 -20.499 1.00 90.81 119 THR A CA 1
ATOM 924 C C . THR A 1 119 ? 12.384 7.782 -19.182 1.00 90.81 119 THR A C 1
ATOM 926 O O . THR A 1 119 ? 11.487 6.938 -19.131 1.00 90.81 119 THR A O 1
ATOM 929 N N . ILE A 1 120 ? 12.806 8.465 -18.122 1.00 91.62 120 ILE A N 1
ATOM 930 C CA . ILE A 1 120 ? 12.184 8.374 -16.805 1.00 91.62 120 ILE A CA 1
ATOM 931 C C . ILE A 1 120 ? 11.470 9.693 -16.540 1.00 91.62 120 ILE A C 1
ATOM 933 O O . ILE A 1 120 ? 12.107 10.743 -16.582 1.00 91.62 120 ILE A O 1
ATOM 937 N N . ASN A 1 121 ? 10.168 9.629 -16.271 1.00 91.25 121 ASN A N 1
ATOM 938 C CA . ASN A 1 121 ? 9.355 10.793 -15.939 1.00 91.25 121 ASN A CA 1
ATOM 939 C C . ASN A 1 121 ? 8.736 10.597 -14.557 1.00 91.25 121 ASN A C 1
ATOM 941 O O . ASN A 1 121 ? 8.097 9.572 -14.317 1.00 91.25 121 ASN A O 1
ATOM 945 N N . ALA A 1 122 ? 8.896 11.590 -13.692 1.00 91.25 122 ALA A N 1
ATOM 946 C CA . ALA A 1 122 ? 8.189 11.697 -12.426 1.00 91.25 122 ALA A CA 1
ATOM 947 C C . ALA A 1 122 ? 7.242 12.899 -12.524 1.00 91.25 122 ALA A C 1
ATOM 949 O O . ALA A 1 122 ? 7.676 14.002 -12.850 1.00 91.25 122 ALA A O 1
ATOM 950 N N . ASP A 1 123 ? 5.952 12.667 -12.311 1.00 89.31 123 ASP A N 1
ATOM 951 C CA . ASP A 1 123 ? 4.921 13.698 -12.286 1.00 89.31 123 ASP A CA 1
ATOM 952 C C . ASP A 1 123 ? 4.359 13.798 -10.870 1.00 89.31 123 ASP A C 1
ATOM 954 O O . ASP A 1 123 ? 3.543 12.976 -10.446 1.00 89.31 123 ASP A O 1
ATOM 958 N N . THR A 1 124 ? 4.808 14.822 -10.149 1.00 85.06 124 THR A N 1
ATOM 959 C CA . THR A 1 124 ? 4.412 15.106 -8.766 1.00 85.06 124 THR A CA 1
ATOM 960 C C . THR A 1 124 ? 2.916 15.412 -8.655 1.00 85.06 124 THR A C 1
ATOM 962 O O . THR A 1 124 ? 2.282 15.017 -7.680 1.00 85.06 124 THR A O 1
ATOM 965 N N . SER A 1 125 ? 2.302 16.020 -9.682 1.00 83.38 125 SER A N 1
ATOM 966 C CA . SER A 1 125 ? 0.877 16.388 -9.653 1.00 83.38 125 SER A CA 1
ATOM 967 C C . SER A 1 125 ? -0.043 15.168 -9.660 1.00 83.38 125 SER A C 1
ATOM 969 O O . SER A 1 125 ? -1.070 15.146 -8.982 1.00 83.38 125 SER A O 1
ATOM 971 N N . THR A 1 126 ? 0.349 14.122 -10.391 1.00 84.12 126 THR A N 1
ATOM 972 C CA . THR A 1 126 ? -0.387 12.854 -10.454 1.00 84.12 126 THR A CA 1
ATOM 973 C C . THR A 1 126 ? 0.205 11.775 -9.550 1.00 84.12 126 THR A C 1
ATOM 975 O O . THR A 1 126 ? -0.387 10.698 -9.424 1.00 84.12 126 THR A O 1
ATOM 978 N N . ARG A 1 127 ? 1.350 12.057 -8.911 1.00 88.56 127 ARG A N 1
ATOM 979 C CA . ARG A 1 127 ? 2.154 11.118 -8.112 1.00 88.56 127 ARG A CA 1
ATOM 980 C C . ARG A 1 127 ? 2.445 9.842 -8.893 1.00 88.56 127 ARG A C 1
ATOM 982 O O . ARG A 1 127 ? 2.287 8.721 -8.391 1.00 88.56 127 ARG A O 1
ATOM 989 N N . THR A 1 128 ? 2.811 10.021 -10.162 1.00 92.00 128 THR A N 1
ATOM 990 C CA . THR A 1 128 ? 3.131 8.920 -11.066 1.00 92.00 128 THR A CA 1
ATOM 991 C C . THR A 1 128 ? 4.583 8.957 -11.500 1.00 92.00 128 THR A C 1
ATOM 993 O O . THR A 1 128 ? 5.120 9.984 -11.904 1.00 92.00 128 THR A O 1
ATOM 996 N N . PHE A 1 129 ? 5.223 7.798 -11.440 1.00 94.06 129 PHE A N 1
ATOM 997 C CA . PHE A 1 129 ? 6.574 7.579 -11.928 1.00 94.06 129 PHE A CA 1
ATOM 998 C C . PHE A 1 129 ? 6.506 6.621 -13.111 1.00 94.06 129 PHE A C 1
ATOM 1000 O O . PHE A 1 129 ? 5.877 5.570 -13.020 1.00 94.06 129 PHE A O 1
ATOM 1007 N N . SER A 1 130 ? 7.131 6.947 -14.236 1.00 94.19 130 SER A N 1
ATOM 1008 C CA . SER A 1 130 ? 7.100 6.093 -15.423 1.00 94.19 130 SER A CA 1
ATOM 1009 C C . SER A 1 130 ? 8.474 5.922 -16.044 1.00 94.19 130 SER A C 1
ATOM 1011 O O . SER A 1 130 ? 9.251 6.868 -16.155 1.00 94.19 130 SER A O 1
ATOM 1013 N N . VAL A 1 131 ? 8.745 4.698 -16.487 1.00 93.88 131 VAL A N 1
ATOM 1014 C CA . VAL A 1 131 ? 9.938 4.332 -17.248 1.00 93.88 131 VAL A CA 1
ATOM 1015 C C . VAL A 1 131 ? 9.486 3.863 -18.618 1.00 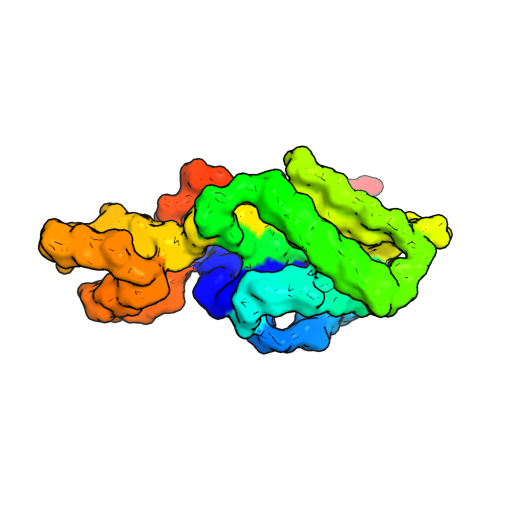93.88 131 VAL A C 1
ATOM 1017 O O . VAL A 1 131 ? 8.717 2.907 -18.731 1.00 93.88 131 VAL A O 1
ATOM 1020 N N . VAL A 1 132 ? 9.941 4.553 -19.659 1.00 93.62 132 VAL A N 1
ATOM 1021 C CA . VAL A 1 132 ? 9.545 4.322 -21.052 1.00 93.62 132 VAL A CA 1
ATOM 1022 C C . VAL A 1 132 ? 10.788 4.052 -21.885 1.00 93.62 132 VAL A C 1
ATOM 1024 O O . VAL A 1 132 ? 11.793 4.743 -21.736 1.00 93.62 132 VAL A O 1
ATOM 1027 N N . SER A 1 133 ? 10.733 3.068 -22.779 1.00 90.19 133 SER A N 1
ATOM 1028 C CA . SER A 1 133 ? 11.839 2.817 -23.709 1.00 90.19 133 SER A CA 1
ATOM 1029 C C . SER A 1 133 ? 11.961 3.929 -24.737 1.00 90.19 133 SER A C 1
ATOM 1031 O O . SER A 1 133 ? 10.997 4.281 -25.414 1.00 90.19 133 SER A O 1
ATOM 1033 N N . SER A 1 134 ? 13.179 4.448 -24.879 1.00 89.81 134 SER A N 1
ATOM 1034 C CA . SER A 1 134 ? 13.530 5.426 -25.908 1.00 89.81 134 SER A CA 1
ATOM 1035 C C . SER A 1 134 ? 13.561 4.800 -27.308 1.00 89.81 134 SER A C 1
ATOM 1037 O O . SER A 1 134 ? 13.499 5.522 -28.297 1.00 89.81 134 SER A O 1
ATOM 1039 N N . ARG A 1 135 ? 13.657 3.463 -27.406 1.00 88.31 135 ARG A N 1
ATOM 1040 C CA . ARG A 1 135 ? 13.668 2.724 -28.682 1.00 88.31 135 ARG A CA 1
ATOM 1041 C C . ARG A 1 135 ? 12.271 2.291 -29.127 1.00 88.31 135 ARG A C 1
ATOM 1043 O O . ARG A 1 135 ? 11.986 2.297 -30.318 1.00 88.31 135 ARG A O 1
ATOM 1050 N N . ASP A 1 136 ? 11.423 1.898 -28.180 1.00 89.06 136 ASP A N 1
ATOM 1051 C CA . ASP A 1 136 ? 10.049 1.461 -28.437 1.00 89.06 136 ASP A CA 1
ATOM 1052 C C . ASP A 1 136 ? 9.130 1.909 -27.286 1.00 89.06 136 ASP A C 1
ATOM 1054 O O . ASP A 1 136 ? 9.021 1.211 -26.273 1.00 89.06 136 ASP A O 1
ATOM 1058 N N . PRO A 1 137 ? 8.424 3.044 -27.437 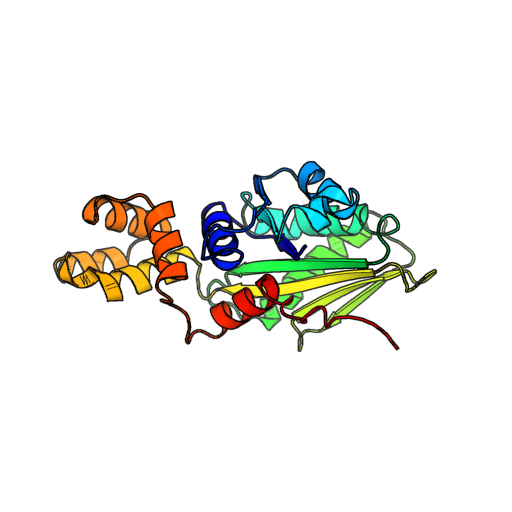1.00 89.75 137 PRO A N 1
ATOM 1059 C CA . PRO A 1 137 ? 7.557 3.595 -26.396 1.00 89.75 137 PRO A CA 1
ATOM 1060 C C . PRO A 1 137 ? 6.395 2.688 -25.969 1.00 89.75 137 PRO A C 1
ATOM 1062 O O . PRO A 1 137 ? 5.728 2.991 -24.976 1.00 89.75 137 PRO A O 1
ATOM 1065 N N . SER A 1 138 ? 6.127 1.597 -26.702 1.00 89.75 138 SER A N 1
ATOM 1066 C CA . SER A 1 138 ? 5.140 0.598 -26.294 1.00 89.75 138 SER A CA 1
ATOM 1067 C C . SER A 1 138 ? 5.584 -0.216 -25.082 1.00 89.75 138 SER A C 1
ATOM 1069 O O . SER A 1 138 ? 4.713 -0.803 -24.447 1.00 89.75 138 SER A O 1
ATOM 1071 N N . TYR A 1 139 ? 6.885 -0.214 -24.749 1.00 91.69 139 TYR A N 1
ATOM 1072 C CA . TYR A 1 139 ? 7.431 -0.731 -23.495 1.00 91.69 139 TYR A CA 1
ATOM 1073 C C . TYR A 1 139 ? 7.443 0.361 -22.422 1.00 91.69 139 TYR A C 1
ATOM 1075 O O . TYR A 1 139 ? 8.240 1.306 -22.475 1.00 91.69 139 TYR A O 1
ATOM 1083 N N . ARG A 1 140 ? 6.561 0.213 -21.432 1.00 93.94 140 ARG A N 1
ATOM 1084 C CA . ARG A 1 140 ? 6.378 1.142 -20.316 1.00 93.94 140 ARG A CA 1
ATOM 1085 C C . ARG A 1 140 ? 6.112 0.404 -19.008 1.00 93.94 140 ARG A C 1
ATOM 1087 O O . ARG A 1 140 ? 5.261 -0.484 -18.950 1.00 93.94 140 ARG A O 1
ATOM 1094 N N . VAL A 1 141 ? 6.759 0.871 -17.945 1.00 95.56 141 VAL A N 1
ATOM 1095 C CA . VAL A 1 141 ? 6.378 0.567 -16.562 1.00 95.56 141 VAL A CA 1
ATOM 1096 C C . VAL A 1 141 ? 5.904 1.857 -15.895 1.00 95.56 141 VAL A C 1
ATOM 1098 O O . VAL A 1 141 ? 6.633 2.847 -15.915 1.00 95.56 141 VAL A O 1
ATOM 1101 N N . SER A 1 142 ? 4.700 1.855 -15.328 1.00 95.31 142 SER A N 1
ATOM 1102 C CA . SER A 1 142 ? 4.125 2.981 -14.585 1.00 95.31 142 SER A CA 1
ATOM 1103 C C . SER A 1 142 ? 3.941 2.590 -13.122 1.00 95.31 142 SER A C 1
ATOM 1105 O O . SER A 1 142 ? 3.413 1.520 -12.828 1.00 95.31 142 SER A O 1
ATOM 1107 N N . LEU A 1 143 ? 4.331 3.470 -12.211 1.00 95.75 143 LEU A N 1
ATOM 1108 C CA . LEU A 1 143 ? 4.100 3.371 -10.778 1.00 95.75 143 LEU A CA 1
ATOM 1109 C C . LEU A 1 143 ? 3.178 4.519 -10.368 1.00 95.75 143 LEU A C 1
ATOM 1111 O O . LEU A 1 143 ? 3.408 5.663 -10.758 1.00 95.75 143 LEU A O 1
ATOM 1115 N N . SER A 1 144 ? 2.153 4.229 -9.578 1.00 94.88 144 SER A N 1
ATOM 1116 C CA . SER A 1 144 ? 1.285 5.241 -8.968 1.00 94.88 144 SER A CA 1
ATOM 1117 C C . SER A 1 144 ? 1.312 5.096 -7.456 1.00 94.88 144 SER A C 1
ATOM 1119 O O . SER A 1 144 ? 1.068 3.991 -6.967 1.00 94.88 144 SER A O 1
ATOM 1121 N N . PHE A 1 145 ? 1.534 6.187 -6.732 1.00 94.62 145 PHE A N 1
ATOM 1122 C CA . PHE A 1 145 ? 1.589 6.167 -5.272 1.00 94.62 145 PHE A CA 1
ATOM 1123 C C . PHE A 1 145 ? 0.241 6.535 -4.651 1.00 94.62 145 PHE A C 1
ATOM 1125 O O . PHE A 1 145 ? -0.444 7.455 -5.106 1.00 94.62 145 PHE A O 1
ATOM 1132 N N . VAL A 1 146 ? -0.133 5.810 -3.600 1.00 94.56 146 VAL A N 1
ATOM 1133 C CA . VAL A 1 146 ? -1.241 6.141 -2.707 1.00 94.56 146 VAL A CA 1
ATOM 1134 C C . VAL A 1 146 ? -0.703 6.178 -1.284 1.00 94.56 146 VAL A C 1
ATOM 1136 O O . VAL A 1 146 ? -0.120 5.202 -0.819 1.00 94.56 146 VAL A O 1
ATOM 1139 N N . TRP A 1 147 ? -0.914 7.310 -0.621 1.00 94.88 147 TRP A N 1
ATOM 1140 C CA . TRP A 1 147 ? -0.394 7.588 0.712 1.00 94.88 147 TRP A CA 1
ATOM 1141 C C . TRP A 1 147 ? -1.470 7.353 1.770 1.00 94.88 147 TRP A C 1
ATOM 1143 O O . TRP A 1 147 ? -2.580 7.879 1.643 1.00 94.88 147 TRP A O 1
ATOM 1153 N N . VAL A 1 148 ? -1.153 6.561 2.790 1.00 95.25 148 VAL A N 1
ATOM 1154 C CA . VAL A 1 148 ? -2.002 6.339 3.965 1.00 95.25 148 VAL A CA 1
ATOM 1155 C C . VAL A 1 148 ? -1.549 7.280 5.087 1.00 95.25 148 VAL A C 1
ATOM 1157 O O . VAL A 1 148 ? -0.370 7.260 5.433 1.00 95.25 148 VAL A O 1
ATOM 1160 N N . PRO A 1 149 ? -2.444 8.078 5.697 1.00 93.88 149 PRO A N 1
ATOM 1161 C CA . PRO A 1 149 ? -2.040 9.004 6.746 1.00 93.88 149 PRO A CA 1
ATOM 1162 C C . PRO A 1 149 ? -1.525 8.279 7.986 1.00 93.88 149 PRO A C 1
ATOM 1164 O O . PRO A 1 149 ? -2.231 7.439 8.556 1.00 93.88 149 PRO A O 1
ATOM 1167 N N . VAL A 1 150 ? -0.344 8.670 8.453 1.00 92.69 150 VAL A N 1
ATOM 1168 C CA . VAL A 1 150 ? 0.405 8.071 9.563 1.00 92.69 150 VAL A CA 1
ATOM 1169 C C . VAL A 1 150 ? 0.785 6.620 9.305 1.00 92.69 150 VAL A C 1
ATOM 1171 O O . VAL A 1 150 ? 1.951 6.351 9.101 1.00 92.69 150 VAL A O 1
ATOM 1174 N N . SER A 1 151 ? -0.181 5.705 9.364 1.00 94.38 151 SER A N 1
ATOM 1175 C CA . SER A 1 151 ? -0.050 4.295 9.002 1.00 94.38 151 SER A CA 1
ATOM 1176 C C . SER A 1 151 ? -1.428 3.652 8.929 1.00 94.38 151 SER A C 1
ATOM 1178 O O . SER A 1 151 ? -2.395 4.139 9.535 1.00 94.38 151 SER A O 1
ATOM 1180 N N . LEU A 1 152 ? -1.542 2.524 8.230 1.00 95.19 152 LEU A N 1
ATOM 1181 C CA . LEU A 1 152 ? -2.799 1.785 8.177 1.00 95.19 152 LEU A CA 1
ATOM 1182 C C . LEU A 1 152 ? -3.239 1.329 9.576 1.00 95.19 152 LEU A C 1
ATOM 1184 O O . LEU A 1 152 ? -4.412 1.458 9.933 1.00 95.19 152 LEU A O 1
ATOM 1188 N N . GLU A 1 153 ? -2.308 0.848 10.398 1.00 96.38 153 GLU A N 1
ATOM 1189 C CA . GLU A 1 153 ? -2.585 0.456 11.775 1.00 96.38 153 GLU A CA 1
ATOM 1190 C C . GLU A 1 153 ? -3.119 1.629 12.603 1.00 96.38 153 GLU A C 1
ATOM 1192 O O . GLU A 1 153 ? -4.052 1.461 13.393 1.00 96.38 153 GLU A O 1
ATOM 1197 N N . ALA A 1 154 ? -2.580 2.837 12.419 1.00 96.81 154 ALA A N 1
ATOM 1198 C CA . ALA A 1 154 ? -3.079 4.018 13.115 1.00 96.81 154 ALA A CA 1
ATOM 1199 C C . ALA A 1 154 ? -4.530 4.325 12.715 1.00 96.81 154 ALA A C 1
ATOM 1201 O O . ALA A 1 154 ? -5.361 4.596 13.592 1.00 96.81 154 ALA A O 1
ATOM 1202 N N . GLN A 1 155 ? -4.854 4.213 11.422 1.00 97.31 155 GLN A N 1
ATOM 1203 C CA . GLN A 1 155 ? -6.219 4.388 10.917 1.00 97.31 155 GLN A CA 1
ATOM 1204 C C . GLN A 1 155 ? -7.172 3.328 11.487 1.00 97.31 155 GLN A C 1
ATOM 1206 O O . GLN A 1 155 ? -8.230 3.671 12.023 1.00 97.31 155 GLN A O 1
ATOM 1211 N N . VAL A 1 156 ? -6.782 2.049 11.465 1.00 97.81 156 VAL A N 1
ATOM 1212 C CA . VAL A 1 156 ? -7.582 0.936 12.010 1.00 97.81 156 VAL A CA 1
ATOM 1213 C C . VAL A 1 156 ? -7.786 1.079 13.516 1.00 97.81 156 VAL A C 1
ATOM 1215 O O . VAL A 1 156 ? -8.914 0.942 13.990 1.00 97.81 156 VAL A O 1
ATOM 1218 N N . ARG A 1 157 ? -6.745 1.430 14.281 1.00 97.69 157 ARG A N 1
ATOM 1219 C CA . ARG A 1 157 ? -6.850 1.709 15.721 1.00 97.69 157 ARG A CA 1
ATOM 1220 C C . ARG A 1 157 ? -7.859 2.822 15.999 1.00 97.69 157 ARG A C 1
ATOM 1222 O O . ARG A 1 157 ? -8.732 2.661 16.852 1.00 97.69 157 ARG A O 1
ATOM 1229 N N . ASN A 1 158 ? -7.738 3.954 15.305 1.00 97.19 158 ASN A N 1
ATOM 1230 C CA . ASN A 1 158 ? -8.617 5.103 15.513 1.00 97.19 158 ASN A CA 1
ATOM 1231 C C . ASN A 1 158 ? -10.071 4.751 15.160 1.00 97.19 158 ASN A C 1
ATOM 1233 O O . ASN A 1 158 ? -10.970 5.001 15.965 1.00 97.19 158 ASN A O 1
ATOM 1237 N N . GLY A 1 159 ? -10.292 4.092 14.018 1.00 97.31 159 GLY A N 1
ATOM 1238 C CA . GLY A 1 159 ? -11.611 3.604 13.613 1.00 97.31 159 GLY A CA 1
ATOM 1239 C C . GLY A 1 159 ? -12.211 2.623 14.625 1.00 97.31 159 GLY A C 1
ATOM 1240 O O . GLY A 1 159 ? -13.370 2.767 15.016 1.00 97.31 159 GLY A O 1
ATOM 1241 N N . ALA A 1 160 ? -11.407 1.693 15.145 1.00 97.62 160 ALA A N 1
ATOM 1242 C CA . ALA A 1 160 ? -11.852 0.719 16.135 1.00 97.62 160 ALA A CA 1
ATOM 1243 C C . ALA A 1 160 ? -12.248 1.379 17.463 1.00 97.62 160 ALA A C 1
ATOM 1245 O O . ALA A 1 160 ? -13.266 1.010 18.049 1.00 97.62 160 ALA A O 1
ATOM 1246 N N . LEU A 1 161 ? -11.500 2.385 17.926 1.00 97.50 161 LEU A N 1
ATOM 1247 C CA . LEU A 1 161 ? -11.865 3.155 19.120 1.00 97.50 161 LEU A CA 1
ATOM 1248 C C . LEU A 1 161 ? -13.145 3.974 18.911 1.00 97.50 161 LEU A C 1
ATOM 1250 O O . LEU A 1 161 ? -13.946 4.081 19.836 1.00 97.50 161 LEU A O 1
ATOM 1254 N N . CYS A 1 162 ? -13.383 4.505 17.712 1.00 96.31 162 CYS A N 1
ATOM 1255 C CA . CYS A 1 162 ? -14.645 5.172 17.384 1.00 96.31 162 CYS A CA 1
ATOM 1256 C C . CYS A 1 162 ? -15.832 4.192 17.377 1.00 96.31 162 CYS A C 1
ATOM 1258 O O . CYS A 1 162 ? -16.904 4.514 17.884 1.00 96.31 162 CYS A O 1
ATOM 1260 N N . ARG A 1 163 ? -15.650 2.984 16.827 1.00 96.38 163 ARG A N 1
ATOM 1261 C CA . ARG A 1 163 ? -16.722 1.991 16.629 1.00 96.38 163 ARG A CA 1
ATOM 1262 C C . ARG A 1 163 ? -17.038 1.181 17.888 1.00 96.38 163 ARG A C 1
ATOM 1264 O O . ARG A 1 163 ? -18.199 0.906 18.186 1.00 96.38 163 ARG A O 1
ATOM 1271 N N . TYR A 1 164 ? -15.999 0.788 18.617 1.00 96.50 164 TYR A N 1
ATOM 1272 C CA . TYR A 1 164 ? -16.068 -0.148 19.740 1.00 96.50 164 TYR A CA 1
ATOM 1273 C C . TYR A 1 164 ? -15.572 0.450 21.056 1.00 96.50 164 TYR A C 1
ATOM 1275 O O . TYR A 1 164 ? -15.483 -0.267 22.051 1.00 96.50 164 TYR A O 1
ATOM 1283 N N . GLY A 1 165 ? -15.288 1.757 21.099 1.00 93.81 165 GLY A N 1
ATOM 1284 C CA . GLY A 1 165 ? -14.802 2.450 22.294 1.00 93.81 165 GLY A CA 1
ATOM 1285 C C . GLY A 1 165 ? -15.658 2.207 23.535 1.00 93.81 165 GLY A C 1
ATOM 1286 O O . GLY A 1 165 ? -15.115 2.079 24.624 1.00 93.81 165 GLY A O 1
ATOM 1287 N N . TYR A 1 166 ? -16.974 2.027 23.374 1.00 94.81 166 TYR A N 1
ATOM 1288 C CA . TYR A 1 166 ? -17.909 1.714 24.463 1.00 94.81 166 TYR A CA 1
ATOM 1289 C C . TYR A 1 166 ? -17.578 0.423 25.238 1.00 94.81 166 TYR A C 1
ATOM 1291 O O . TYR A 1 166 ? -18.061 0.242 26.352 1.00 94.81 166 TYR A O 1
ATOM 1299 N N . ARG A 1 167 ? -16.762 -0.476 24.671 1.00 94.56 167 ARG A N 1
ATOM 1300 C CA . ARG A 1 167 ? -16.281 -1.696 25.341 1.00 94.56 167 ARG A CA 1
ATOM 1301 C C . ARG A 1 167 ? -15.076 -1.456 26.249 1.00 94.56 167 ARG A C 1
ATOM 1303 O O . ARG A 1 167 ? -14.672 -2.357 26.978 1.00 94.56 167 ARG A O 1
ATOM 1310 N N . PHE A 1 168 ? -14.502 -0.258 26.213 1.00 95.31 168 PHE A N 1
ATOM 1311 C CA . PHE A 1 168 ? -13.320 0.124 26.972 1.00 95.31 168 PHE A CA 1
ATOM 1312 C C . PHE A 1 168 ? -13.635 1.328 27.860 1.00 95.31 168 PHE A C 1
ATOM 1314 O O . PHE A 1 168 ? -14.347 2.252 27.461 1.00 95.31 168 PHE A O 1
ATOM 1321 N N . THR A 1 169 ? -13.058 1.357 29.062 1.00 96.06 169 THR A N 1
ATOM 1322 C CA . THR A 1 169 ? -13.120 2.548 29.921 1.00 96.06 169 THR A CA 1
ATOM 1323 C C . THR A 1 169 ? -12.435 3.734 29.239 1.00 96.06 169 THR A C 1
ATOM 1325 O O . THR A 1 169 ? -11.542 3.548 28.410 1.00 96.06 169 THR A O 1
ATOM 1328 N N . GLN A 1 170 ? -12.809 4.964 29.602 1.00 96.06 170 GLN A N 1
ATOM 1329 C CA . GLN A 1 170 ? -12.206 6.167 29.017 1.00 96.06 170 GLN A CA 1
ATOM 1330 C C . GLN A 1 170 ? -10.676 6.180 29.173 1.00 96.06 170 GLN A C 1
ATOM 1332 O O . GLN A 1 170 ? -9.966 6.386 28.191 1.00 96.06 170 GLN A O 1
ATOM 1337 N N . THR A 1 171 ? -10.168 5.858 30.368 1.00 96.81 171 THR A N 1
ATOM 1338 C CA . THR A 1 171 ? -8.727 5.727 30.632 1.00 96.81 171 THR A CA 1
ATOM 1339 C C . THR A 1 171 ? -8.074 4.722 29.688 1.00 96.81 171 THR A C 1
ATOM 1341 O O . THR A 1 171 ? -7.057 5.019 29.072 1.00 96.81 171 THR A O 1
ATOM 1344 N N . ARG A 1 172 ? -8.702 3.555 29.483 1.00 96.56 172 ARG A N 1
ATOM 1345 C CA . ARG A 1 172 ? -8.167 2.541 28.573 1.00 96.56 172 ARG A CA 1
ATOM 1346 C C . ARG A 1 172 ? -8.152 3.020 27.122 1.00 96.56 172 ARG A C 1
ATOM 1348 O O . ARG A 1 172 ? -7.207 2.713 26.404 1.00 96.56 172 ARG A O 1
ATOM 1355 N N . GLN A 1 173 ? -9.162 3.767 26.680 1.00 97.19 173 GLN A N 1
ATOM 1356 C CA . GLN A 1 173 ? -9.161 4.349 25.336 1.00 97.19 173 GLN A CA 1
ATOM 1357 C C . GLN A 1 173 ? -8.027 5.367 25.159 1.00 97.19 173 GLN A C 1
ATOM 1359 O O . GLN A 1 173 ? -7.387 5.392 24.113 1.00 97.19 173 GLN A O 1
ATOM 1364 N N . GLU A 1 174 ? -7.772 6.212 26.160 1.00 96.69 174 GLU A N 1
ATOM 1365 C CA . GLU A 1 174 ? -6.663 7.174 26.136 1.00 96.69 174 GLU A CA 1
ATOM 1366 C C . GLU A 1 174 ? -5.301 6.472 26.086 1.00 96.69 174 GLU A C 1
ATOM 1368 O O . GLU A 1 174 ? -4.457 6.848 25.270 1.00 96.69 174 GLU A O 1
ATOM 1373 N N . ASP A 1 175 ? -5.117 5.406 26.868 1.00 97.38 175 ASP A N 1
ATOM 1374 C CA . ASP A 1 175 ? -3.905 4.583 26.829 1.00 97.38 175 ASP A CA 1
ATOM 1375 C C . ASP A 1 175 ? -3.692 3.953 25.447 1.00 97.38 175 ASP A C 1
ATOM 1377 O O . ASP A 1 175 ? -2.590 4.001 24.900 1.00 97.38 175 ASP A O 1
ATOM 1381 N N . LEU A 1 176 ? -4.754 3.403 24.847 1.00 97.62 176 LEU A N 1
ATOM 1382 C CA . LEU A 1 176 ? -4.699 2.805 23.510 1.00 97.62 176 LEU A CA 1
ATOM 1383 C C . LEU A 1 176 ? -4.327 3.834 22.431 1.00 97.62 176 LEU A C 1
ATOM 1385 O O . LEU A 1 176 ? -3.586 3.493 21.515 1.00 97.62 176 LEU A O 1
ATOM 1389 N N . ARG A 1 177 ? -4.778 5.094 22.538 1.00 96.06 177 ARG A N 1
ATOM 1390 C CA . ARG A 1 177 ? -4.407 6.166 21.587 1.00 96.06 177 ARG A CA 1
ATOM 1391 C C . ARG A 1 177 ? -2.932 6.559 21.666 1.00 96.06 177 ARG A C 1
ATOM 1393 O O . ARG A 1 177 ? -2.369 6.968 20.655 1.00 96.06 177 ARG A O 1
ATOM 1400 N N . ARG A 1 178 ? -2.326 6.469 22.853 1.00 95.81 178 ARG A N 1
ATOM 1401 C CA . ARG A 1 178 ? -0.913 6.818 23.093 1.00 95.81 178 ARG A CA 1
ATOM 1402 C C . ARG A 1 178 ? 0.050 5.676 22.780 1.00 95.81 178 ARG A C 1
ATOM 1404 O O . ARG A 1 178 ? 1.246 5.909 22.649 1.00 95.81 178 ARG A O 1
ATOM 1411 N N . MET A 1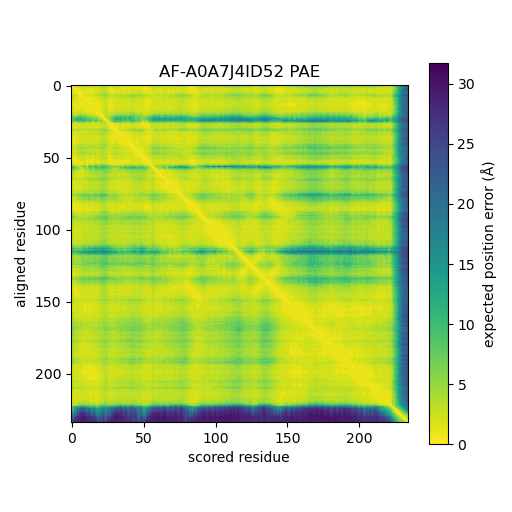 179 ? -0.460 4.453 22.709 1.00 96.62 179 MET A N 1
ATOM 1412 C CA . MET A 1 179 ? 0.324 3.275 22.374 1.00 96.62 179 MET A CA 1
ATOM 1413 C C . MET A 1 179 ? 0.697 3.271 20.888 1.00 96.62 179 MET A C 1
ATOM 1415 O O . MET A 1 179 ? -0.054 3.769 20.042 1.00 96.62 179 MET A O 1
ATOM 1419 N N . ASP A 1 180 ? 1.848 2.663 20.592 1.00 95.94 180 ASP A N 1
ATOM 1420 C CA . ASP A 1 180 ? 2.225 2.256 19.240 1.00 95.94 180 ASP A CA 1
ATOM 1421 C C . ASP A 1 180 ? 1.025 1.599 18.514 1.00 95.94 180 ASP A C 1
ATOM 1423 O O . ASP A 1 180 ? 0.371 0.736 19.113 1.00 95.94 180 ASP A O 1
ATOM 1427 N N . PRO A 1 181 ? 0.688 2.008 17.273 1.00 95.81 181 PRO A N 1
ATOM 1428 C CA . PRO A 1 181 ? -0.508 1.533 16.583 1.00 95.81 181 PRO A CA 1
ATOM 1429 C C . PRO A 1 181 ? -0.610 0.014 16.454 1.00 95.81 181 PRO A C 1
ATOM 1431 O O . PRO A 1 181 ? -1.698 -0.533 16.653 1.00 95.81 181 PRO A O 1
ATOM 1434 N N . HIS A 1 182 ? 0.506 -0.668 16.184 1.00 93.62 182 HIS A N 1
ATOM 1435 C CA . HIS A 1 182 ? 0.529 -2.121 16.047 1.00 93.62 182 HIS A CA 1
ATOM 1436 C C . HIS A 1 182 ? 0.130 -2.787 17.369 1.00 93.62 182 HIS A C 1
ATOM 1438 O O . HIS A 1 182 ? -0.839 -3.54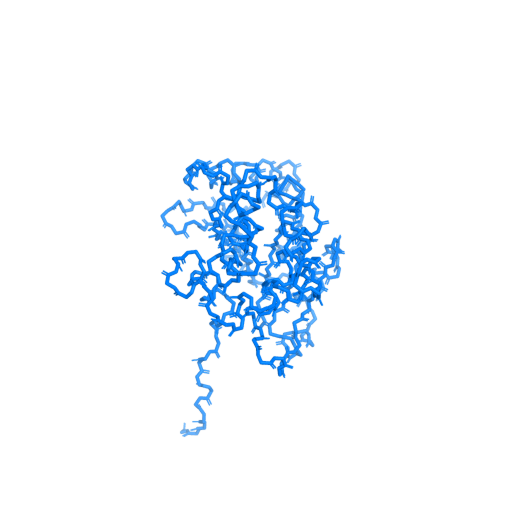8 17.428 1.00 93.62 182 HIS A O 1
ATOM 1444 N N . ARG A 1 183 ? 0.787 -2.397 18.467 1.00 96.38 183 ARG A N 1
ATOM 1445 C CA . ARG A 1 183 ? 0.466 -2.904 19.814 1.00 96.38 183 ARG A CA 1
ATOM 1446 C C . ARG A 1 183 ? -0.941 -2.521 20.276 1.00 96.38 183 ARG A C 1
ATOM 1448 O O . ARG A 1 183 ? -1.595 -3.278 20.998 1.00 96.38 183 ARG A O 1
ATOM 1455 N N . ALA A 1 184 ? -1.424 -1.345 19.880 1.00 97.50 184 ALA A N 1
ATOM 1456 C CA . ALA A 1 184 ? -2.766 -0.889 20.218 1.00 97.50 184 ALA A CA 1
ATOM 1457 C C . ALA A 1 184 ? -3.839 -1.770 19.564 1.00 97.50 184 ALA A C 1
ATOM 1459 O O . ALA A 1 184 ? -4.823 -2.110 20.222 1.00 97.50 184 ALA A O 1
ATOM 1460 N N . ILE A 1 185 ? -3.644 -2.173 18.304 1.00 97.44 185 ILE A N 1
ATOM 1461 C CA . ILE A 1 185 ? -4.544 -3.108 17.621 1.00 97.44 185 ILE A CA 1
ATOM 1462 C C . ILE A 1 185 ? -4.564 -4.455 18.339 1.00 97.44 185 ILE A C 1
ATOM 1464 O O . ILE A 1 185 ? -5.652 -4.936 18.648 1.00 97.44 185 ILE A O 1
ATOM 1468 N N . GLU A 1 186 ? -3.403 -5.024 18.677 1.00 96.69 186 GLU A N 1
ATOM 1469 C CA . GLU A 1 186 ? -3.318 -6.290 19.426 1.00 96.69 186 GLU A CA 1
ATOM 1470 C C . GLU A 1 186 ? -4.111 -6.229 20.742 1.00 96.69 186 GLU A C 1
ATOM 1472 O O . GLU A 1 186 ? -4.879 -7.132 21.085 1.00 96.69 186 GLU A O 1
ATOM 1477 N N . ALA A 1 187 ? -3.980 -5.118 21.470 1.00 97.00 187 ALA A N 1
ATOM 1478 C CA . ALA A 1 187 ? -4.702 -4.896 22.714 1.00 97.00 187 ALA A CA 1
ATOM 1479 C C . ALA A 1 187 ? -6.219 -4.720 22.513 1.00 97.00 187 ALA A C 1
ATOM 1481 O O . ALA A 1 187 ? -7.003 -5.151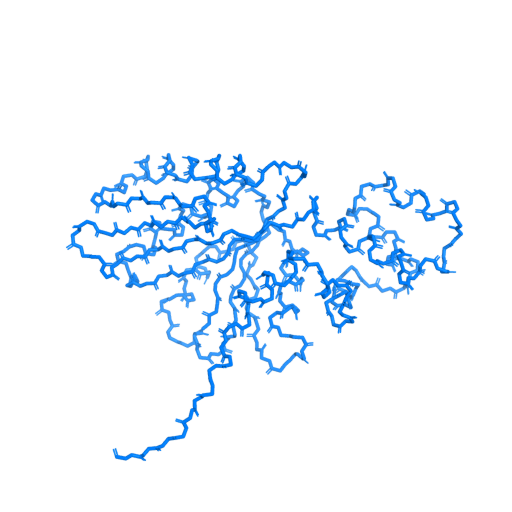 23.365 1.00 97.00 187 ALA A O 1
ATOM 1482 N N . ILE A 1 188 ? -6.640 -4.086 21.415 1.00 97.56 188 ILE A N 1
ATOM 1483 C CA . ILE A 1 188 ? -8.054 -3.932 21.059 1.00 97.56 188 ILE A CA 1
ATOM 1484 C C . ILE A 1 188 ? -8.654 -5.294 20.717 1.00 97.56 188 ILE A C 1
ATOM 1486 O O . ILE A 1 188 ? -9.679 -5.652 21.294 1.00 97.56 188 ILE A O 1
ATOM 1490 N N . VAL A 1 189 ? -8.024 -6.074 19.834 1.00 97.44 189 VAL A N 1
ATOM 1491 C CA . VAL A 1 189 ? -8.584 -7.360 19.386 1.00 97.44 189 VAL A CA 1
ATOM 1492 C C . VAL A 1 189 ? -8.666 -8.383 20.512 1.00 97.44 189 VAL A C 1
ATOM 1494 O O . VAL A 1 189 ? -9.657 -9.107 20.594 1.00 97.44 189 VAL A O 1
ATOM 1497 N N . LEU A 1 190 ? -7.723 -8.351 21.463 1.00 96.06 190 LEU A N 1
ATOM 1498 C CA . LEU A 1 190 ? -7.817 -9.130 22.699 1.00 96.06 190 LEU A CA 1
ATOM 1499 C C . LEU A 1 190 ? -9.077 -8.774 23.503 1.00 96.06 190 LEU A C 1
ATOM 1501 O O . LEU A 1 190 ? -9.781 -9.663 23.975 1.00 96.06 190 LEU A O 1
ATOM 1505 N N . GLY A 1 191 ? -9.388 -7.481 23.640 1.00 93.31 191 GLY A N 1
ATOM 1506 C CA . GLY A 1 191 ? -10.600 -7.019 24.324 1.00 93.31 191 GLY A CA 1
ATOM 1507 C C . GLY A 1 191 ? -11.896 -7.298 23.554 1.00 93.31 191 GLY A C 1
ATOM 1508 O O . GLY A 1 191 ? -12.964 -7.390 24.157 1.00 93.31 191 GLY A O 1
ATOM 1509 N N . LEU A 1 192 ? -11.818 -7.441 22.230 1.00 95.06 192 LEU A N 1
ATOM 1510 C CA . LEU A 1 192 ? -12.959 -7.769 21.373 1.00 95.06 192 LEU A CA 1
ATOM 1511 C C . LEU A 1 192 ? -13.175 -9.277 21.195 1.00 95.06 192 LEU A C 1
ATOM 1513 O O . LEU A 1 192 ? -14.275 -9.672 20.808 1.00 95.06 192 LEU A O 1
ATOM 1517 N N . GLY A 1 193 ? -12.168 -10.101 21.495 1.00 95.75 193 GLY A N 1
ATOM 1518 C CA . GLY A 1 193 ? -12.202 -11.545 21.273 1.00 95.75 193 GLY A CA 1
ATOM 1519 C C . GLY A 1 193 ? -12.112 -11.932 19.793 1.00 95.75 193 GLY A C 1
ATOM 1520 O O . GLY A 1 193 ? -12.736 -12.909 19.389 1.00 95.75 193 GLY A O 1
ATOM 1521 N N . CYS A 1 194 ? -11.379 -11.165 18.982 1.00 96.75 194 CYS A N 1
ATOM 1522 C CA . CYS A 1 194 ? -11.142 -11.450 17.561 1.00 96.75 194 CYS A CA 1
ATOM 1523 C C . CYS A 1 194 ? -9.644 -11.420 17.222 1.00 96.75 194 CYS A C 1
ATOM 1525 O O . CYS A 1 194 ? -8.806 -11.193 18.096 1.00 96.75 194 CYS A O 1
ATOM 1527 N N . THR A 1 195 ? -9.290 -11.673 15.960 1.00 97.69 195 THR A N 1
ATOM 1528 C CA . THR A 1 195 ? -7.909 -11.519 15.480 1.00 97.69 195 THR A CA 1
ATOM 1529 C C . THR A 1 195 ? -7.664 -10.132 14.877 1.00 97.69 195 THR A C 1
ATOM 1531 O O . THR A 1 195 ? -8.598 -9.434 14.476 1.00 97.69 195 THR A O 1
ATOM 1534 N N . THR A 1 196 ? -6.390 -9.740 14.755 1.00 97.00 196 THR A N 1
ATOM 1535 C CA . THR A 1 196 ? -5.972 -8.532 14.019 1.00 97.00 196 THR A CA 1
ATOM 1536 C C . THR A 1 196 ? -6.516 -8.519 12.594 1.00 97.00 196 THR A C 1
ATOM 1538 O O . THR A 1 196 ? -7.073 -7.513 12.156 1.00 97.00 196 THR A O 1
ATOM 1541 N N . GLU A 1 197 ? -6.428 -9.647 11.885 1.00 96.62 197 GLU A N 1
ATOM 1542 C CA . GLU A 1 197 ? -6.935 -9.737 10.517 1.00 96.62 197 GLU A CA 1
ATOM 1543 C C . GLU A 1 197 ? -8.461 -9.577 10.454 1.00 96.62 197 GLU A C 1
ATOM 1545 O O . GLU A 1 197 ? -8.964 -8.948 9.524 1.00 96.62 197 GLU A O 1
ATOM 1550 N N . ASP A 1 198 ? -9.206 -10.093 11.439 1.00 97.00 198 ASP A N 1
ATOM 1551 C CA . ASP A 1 198 ? -10.663 -9.915 11.503 1.00 97.00 198 ASP A CA 1
ATOM 1552 C C . ASP A 1 198 ? -11.041 -8.445 11.685 1.00 97.00 198 ASP A C 1
ATOM 1554 O O . ASP A 1 198 ? -11.946 -7.955 11.009 1.00 97.00 198 ASP A O 1
ATOM 1558 N N . LEU A 1 199 ? -10.329 -7.725 12.559 1.00 97.88 199 LEU A N 1
ATOM 1559 C CA . LEU A 1 199 ? -10.558 -6.296 12.773 1.00 97.88 199 LEU A CA 1
ATOM 1560 C C . LEU A 1 199 ? -10.247 -5.482 11.511 1.00 97.88 199 LEU A C 1
ATOM 1562 O O . LEU A 1 199 ? -11.037 -4.623 11.120 1.00 97.88 199 LEU A O 1
ATOM 1566 N N . ILE A 1 200 ? -9.125 -5.776 10.846 1.00 97.69 200 ILE A N 1
ATOM 1567 C CA . ILE A 1 200 ? -8.742 -5.129 9.585 1.00 97.69 200 ILE A CA 1
ATOM 1568 C C . ILE A 1 200 ? -9.804 -5.398 8.511 1.00 97.69 200 ILE A C 1
ATOM 1570 O O . ILE A 1 200 ? -10.272 -4.461 7.862 1.00 97.69 200 ILE A O 1
ATOM 1574 N N . ARG A 1 201 ? -10.250 -6.652 8.357 1.00 96.69 201 ARG A N 1
ATOM 1575 C CA . ARG A 1 201 ? -11.314 -7.016 7.407 1.00 96.69 201 ARG A CA 1
ATOM 1576 C C . ARG A 1 201 ? -12.619 -6.278 7.703 1.00 96.69 201 ARG A C 1
ATOM 1578 O O . ARG A 1 201 ? -13.245 -5.761 6.778 1.00 96.69 201 ARG A O 1
ATOM 1585 N N . ALA A 1 202 ? -13.015 -6.207 8.974 1.00 96.25 202 ALA A N 1
ATOM 1586 C CA . ALA A 1 202 ? -14.205 -5.476 9.404 1.00 96.25 202 ALA A CA 1
ATOM 1587 C C . ALA A 1 202 ? -14.100 -3.983 9.067 1.00 96.25 202 ALA A C 1
ATOM 1589 O O . ALA A 1 202 ? -15.061 -3.410 8.565 1.00 96.25 202 ALA A O 1
ATOM 1590 N N . SER A 1 203 ? -12.922 -3.372 9.241 1.00 97.19 203 SER A N 1
ATOM 1591 C CA . SER A 1 203 ? -12.724 -1.949 8.938 1.00 97.19 203 SER A CA 1
ATOM 1592 C C . SER A 1 203 ? -13.020 -1.580 7.480 1.00 97.19 203 SER A C 1
ATOM 1594 O O . SER A 1 203 ? -13.562 -0.509 7.202 1.00 97.19 203 SER A O 1
ATOM 1596 N N . VAL A 1 204 ? -12.729 -2.497 6.553 1.00 95.56 204 VAL A N 1
ATOM 1597 C CA . VAL A 1 204 ? -13.031 -2.339 5.127 1.00 95.56 204 VAL A CA 1
ATOM 1598 C C . VAL A 1 204 ? -14.495 -2.652 4.837 1.00 95.56 204 VAL A C 1
ATOM 1600 O O . VAL A 1 204 ? -15.175 -1.852 4.198 1.00 95.56 204 VAL A O 1
ATOM 1603 N N . ARG A 1 205 ? -14.985 -3.813 5.292 1.00 94.12 205 ARG A N 1
ATOM 1604 C CA . ARG A 1 205 ? -16.339 -4.307 4.982 1.00 94.12 205 ARG A CA 1
ATOM 1605 C C . ARG A 1 205 ? -17.442 -3.418 5.545 1.00 94.12 205 ARG A C 1
ATOM 1607 O O . ARG A 1 205 ? -18.466 -3.241 4.896 1.00 94.12 205 ARG A O 1
ATOM 1614 N N . ASP A 1 206 ? -17.205 -2.834 6.713 1.00 95.06 206 ASP A N 1
ATOM 1615 C CA . ASP A 1 206 ? -18.147 -1.939 7.383 1.00 95.06 206 ASP A CA 1
ATOM 1616 C C . ASP A 1 206 ? -17.974 -0.471 6.951 1.00 95.06 206 ASP A C 1
ATOM 1618 O O . ASP A 1 206 ? -18.596 0.415 7.541 1.00 95.06 206 ASP A O 1
ATOM 1622 N N . GLY A 1 207 ? -17.097 -0.192 5.979 1.00 94.94 207 GLY A N 1
ATOM 1623 C CA . GLY A 1 207 ? -16.940 1.135 5.388 1.00 94.94 207 GLY A CA 1
ATOM 1624 C C . GLY A 1 207 ? -16.413 2.207 6.346 1.00 94.94 207 GLY A C 1
ATOM 1625 O O . GLY A 1 207 ? -16.839 3.358 6.266 1.00 94.94 207 GLY A O 1
ATOM 1626 N N . TRP A 1 208 ? -15.488 1.878 7.259 1.00 96.94 208 TRP A N 1
ATOM 1627 C CA . TRP A 1 208 ? -15.036 2.833 8.290 1.00 96.94 208 TRP A CA 1
ATOM 1628 C C . TRP A 1 208 ? -14.378 4.090 7.714 1.00 96.94 208 TRP A C 1
ATOM 1630 O O . TRP A 1 208 ? -14.415 5.143 8.345 1.00 96.94 208 TRP A O 1
ATOM 1640 N N . PHE A 1 209 ? -13.790 3.979 6.522 1.00 96.69 209 PHE A N 1
ATOM 1641 C CA . PHE A 1 209 ? -12.974 5.022 5.902 1.00 96.69 209 PHE A CA 1
ATOM 1642 C C . PHE A 1 209 ? -13.582 5.567 4.603 1.00 96.69 209 PHE A C 1
ATOM 1644 O O . PHE A 1 209 ? -12.888 6.208 3.825 1.00 96.69 209 PHE A O 1
ATOM 1651 N N . GLU A 1 210 ? -14.868 5.331 4.321 1.00 94.56 210 GLU A N 1
ATOM 1652 C CA . GLU A 1 210 ? -15.471 5.689 3.023 1.00 94.56 210 GLU A CA 1
ATOM 1653 C C . GLU A 1 210 ? -15.370 7.175 2.653 1.00 94.56 210 GLU A C 1
ATOM 1655 O O . GLU A 1 210 ? -15.329 7.517 1.467 1.00 94.56 210 GLU A O 1
ATOM 1660 N N . GLN A 1 211 ? -15.324 8.051 3.657 1.00 94.81 211 GLN A N 1
ATOM 1661 C CA . GLN A 1 211 ? -15.205 9.498 3.469 1.00 94.81 211 GLN A CA 1
ATOM 1662 C C . GLN A 1 211 ? -13.749 9.950 3.279 1.00 94.81 211 GLN A C 1
ATOM 1664 O O . GLN A 1 211 ? -13.495 10.993 2.667 1.00 94.81 211 GLN A O 1
ATOM 1669 N N . GLU A 1 212 ? -12.793 9.133 3.717 1.00 95.56 212 GLU A N 1
ATOM 1670 C CA . GLU A 1 212 ? -11.371 9.442 3.671 1.00 95.56 212 GLU A CA 1
ATOM 1671 C C . GLU A 1 212 ? -10.852 9.427 2.228 1.00 95.56 212 GLU A C 1
ATOM 1673 O O . GLU A 1 212 ? -11.130 8.518 1.438 1.00 95.56 212 GLU A O 1
ATOM 1678 N N . GLU A 1 213 ? -10.086 10.452 1.856 1.00 93.88 213 GLU A N 1
ATOM 1679 C CA . GLU A 1 213 ? -9.559 10.586 0.495 1.00 93.88 213 GLU A CA 1
ATOM 1680 C C . GLU A 1 213 ? -8.594 9.448 0.144 1.00 93.88 213 GLU A C 1
ATOM 1682 O O . GLU A 1 213 ? -8.735 8.831 -0.913 1.00 93.88 213 GLU A O 1
ATOM 1687 N N . TRP A 1 214 ? -7.671 9.110 1.051 1.00 94.19 214 TRP A N 1
ATOM 1688 C CA . TRP A 1 214 ? -6.709 8.022 0.855 1.00 94.19 214 TRP A CA 1
ATOM 1689 C C . TRP A 1 214 ? -7.411 6.684 0.587 1.00 94.19 214 TRP A C 1
ATOM 1691 O O . TRP A 1 214 ? -7.021 5.942 -0.315 1.00 94.19 214 TRP A O 1
ATOM 1701 N N . PHE A 1 215 ? -8.507 6.408 1.301 1.00 95.62 215 PHE A N 1
ATOM 1702 C CA . PHE A 1 215 ? -9.288 5.188 1.131 1.00 95.62 215 PHE A CA 1
ATOM 1703 C C . PHE A 1 215 ? -9.996 5.164 -0.222 1.00 95.62 215 PHE A C 1
ATOM 1705 O O . PHE A 1 215 ? -9.959 4.152 -0.923 1.00 95.62 215 PHE A O 1
ATOM 1712 N N . ARG A 1 216 ? -10.601 6.287 -0.634 1.00 94.50 216 ARG A N 1
ATOM 1713 C CA . ARG A 1 216 ? -11.219 6.422 -1.963 1.00 94.50 216 ARG A CA 1
ATOM 1714 C C . ARG A 1 216 ? -10.191 6.250 -3.082 1.00 94.50 216 ARG A C 1
ATOM 1716 O O . ARG A 1 216 ? -10.493 5.576 -4.069 1.00 94.50 216 ARG A O 1
ATOM 1723 N N . CYS A 1 217 ? -8.983 6.785 -2.912 1.00 92.00 217 CYS A N 1
ATOM 1724 C CA . CYS A 1 217 ? -7.861 6.597 -3.830 1.00 92.00 217 CYS A CA 1
ATOM 1725 C C . CYS A 1 217 ? -7.438 5.125 -3.919 1.00 92.00 217 CYS A C 1
ATOM 1727 O O . CYS A 1 217 ? -7.426 4.578 -5.023 1.00 92.00 217 CYS A O 1
ATOM 1729 N N . CYS A 1 218 ? -7.177 4.460 -2.785 1.00 92.56 218 CYS A N 1
ATOM 1730 C CA . CYS A 1 218 ? -6.897 3.021 -2.739 1.00 92.56 218 CYS A CA 1
ATOM 1731 C C . CYS A 1 218 ? -7.996 2.239 -3.462 1.00 92.56 218 CYS A C 1
ATOM 1733 O O . CYS A 1 218 ? -7.726 1.488 -4.396 1.00 92.56 218 CYS A O 1
ATOM 1735 N N . ARG A 1 219 ? -9.257 2.475 -3.091 1.00 91.56 219 ARG A N 1
ATOM 1736 C CA . ARG A 1 219 ? -10.413 1.779 -3.658 1.00 91.56 219 ARG A CA 1
ATOM 1737 C C . ARG A 1 219 ? -10.491 1.946 -5.172 1.00 91.56 219 ARG A C 1
ATOM 1739 O O . ARG A 1 219 ? -10.638 0.949 -5.867 1.00 91.56 219 ARG A O 1
ATOM 1746 N N . SER A 1 220 ? -10.338 3.167 -5.683 1.00 89.62 220 SER A N 1
ATOM 1747 C CA . SER A 1 220 ? -10.344 3.442 -7.125 1.00 89.62 220 SER A CA 1
ATOM 1748 C C . SER A 1 220 ? -9.278 2.618 -7.861 1.00 89.62 220 SER A C 1
ATOM 1750 O O . SER A 1 220 ? -9.587 1.891 -8.807 1.00 89.62 220 SER A O 1
ATOM 1752 N N . ARG A 1 221 ? -8.038 2.610 -7.351 1.00 87.19 221 ARG A N 1
ATOM 1753 C CA . ARG A 1 221 ? -6.924 1.846 -7.942 1.00 87.19 221 ARG A CA 1
ATOM 1754 C C . ARG A 1 221 ? -7.141 0.328 -7.905 1.00 87.19 221 ARG A C 1
ATOM 1756 O O . ARG A 1 221 ? -6.683 -0.372 -8.808 1.00 87.19 221 ARG A O 1
ATOM 1763 N N . MET A 1 222 ? -7.863 -0.175 -6.902 1.00 82.88 222 MET A N 1
ATOM 1764 C CA . MET A 1 222 ? -8.196 -1.599 -6.764 1.00 82.88 222 MET A CA 1
ATOM 1765 C C . MET A 1 222 ? -9.423 -2.024 -7.585 1.00 82.88 222 MET A C 1
ATOM 1767 O O . MET A 1 222 ? -9.510 -3.181 -8.008 1.00 82.88 222 MET A O 1
ATOM 1771 N N . GLN A 1 223 ? -10.387 -1.121 -7.793 1.00 73.50 223 GLN A N 1
ATOM 1772 C CA . GLN A 1 223 ? -11.723 -1.463 -8.288 1.00 73.50 223 GLN A CA 1
ATOM 1773 C C . GLN A 1 223 ? -12.015 -1.066 -9.731 1.00 73.50 223 GLN A C 1
ATOM 1775 O O . GLN A 1 223 ? -12.994 -1.585 -10.257 1.00 73.50 223 GLN A O 1
ATOM 1780 N N . GLU A 1 224 ? -11.206 -0.233 -10.393 1.00 57.44 224 GLU A N 1
ATOM 1781 C CA . GLU A 1 224 ? -11.378 0.092 -11.818 1.00 57.44 224 GLU A CA 1
ATOM 1782 C C . GLU A 1 224 ? -11.416 -1.189 -12.689 1.00 57.44 224 GLU A C 1
ATOM 1784 O O . GLU A 1 224 ? -10.378 -1.682 -13.119 1.00 57.44 224 GLU A O 1
ATOM 1789 N N . PHE A 1 225 ? -12.598 -1.766 -12.907 1.00 47.38 225 PHE A N 1
ATOM 1790 C CA . PHE A 1 225 ? -12.965 -2.705 -13.976 1.00 47.38 225 PHE A CA 1
ATOM 1791 C C . PHE A 1 225 ? -14.484 -2.937 -14.050 1.00 47.38 225 PHE A C 1
ATOM 1793 O O . PHE A 1 225 ? -14.911 -3.884 -14.704 1.00 47.38 225 PHE A O 1
ATOM 1800 N N . ASP A 1 226 ? -15.315 -2.046 -13.503 1.00 39.34 226 ASP A N 1
ATOM 1801 C CA . ASP A 1 226 ? -16.715 -1.967 -13.936 1.00 39.34 226 ASP A CA 1
ATOM 1802 C C . ASP A 1 226 ? -16.792 -1.178 -15.254 1.00 39.34 226 ASP A C 1
ATOM 1804 O O . ASP A 1 226 ? -17.495 -0.182 -15.384 1.00 39.34 226 ASP A O 1
ATOM 1808 N N . ILE A 1 227 ? -16.022 -1.615 -16.257 1.00 34.44 227 ILE A N 1
ATOM 1809 C CA . ILE A 1 227 ? -16.428 -1.385 -17.639 1.00 34.44 227 ILE A CA 1
ATOM 1810 C C . ILE A 1 227 ? -17.403 -2.526 -17.909 1.00 34.44 227 ILE A C 1
ATOM 1812 O O . ILE A 1 227 ? -16.963 -3.681 -17.928 1.00 34.44 227 ILE A O 1
ATOM 1816 N N . PRO A 1 228 ? -18.708 -2.261 -18.087 1.00 34.69 228 PRO A N 1
ATOM 1817 C CA . PRO A 1 228 ? -19.589 -3.292 -18.586 1.00 34.69 228 PRO A CA 1
ATOM 1818 C C . PRO A 1 228 ? -18.983 -3.752 -19.908 1.00 34.69 228 PRO A C 1
ATOM 1820 O O . PRO A 1 228 ? -18.828 -2.964 -20.842 1.00 34.69 228 PRO A O 1
ATOM 1823 N N . MET A 1 229 ? -18.607 -5.029 -19.980 1.00 37.84 229 MET A N 1
ATOM 1824 C CA . MET A 1 229 ? -18.493 -5.715 -21.257 1.00 37.84 229 MET A CA 1
ATOM 1825 C C . MET A 1 229 ? -19.904 -5.716 -21.839 1.00 37.84 229 MET A C 1
ATOM 1827 O O . MET A 1 229 ? -20.676 -6.654 -21.653 1.00 37.84 229 MET A O 1
ATOM 1831 N N . GLY A 1 230 ? -20.262 -4.593 -22.462 1.00 35.78 230 GLY A N 1
ATOM 1832 C CA . GLY A 1 230 ? -21.422 -4.458 -23.308 1.00 35.78 230 GLY A CA 1
ATOM 1833 C C . GLY A 1 230 ? -21.256 -5.456 -24.436 1.00 35.78 230 GLY A C 1
ATOM 1834 O O . GLY A 1 230 ? -20.489 -5.245 -25.369 1.00 35.78 230 GLY A O 1
ATOM 1835 N N . SER A 1 231 ? -21.901 -6.602 -24.253 1.00 33.16 231 SER A N 1
ATOM 1836 C CA . SER A 1 231 ? -22.799 -7.202 -25.229 1.00 33.16 231 SER A CA 1
ATOM 1837 C C . SER A 1 231 ? -22.662 -6.655 -26.657 1.00 33.16 231 SER A C 1
ATOM 1839 O O . SER A 1 231 ? -23.174 -5.586 -26.975 1.00 33.16 231 SER A O 1
ATOM 1841 N N . THR A 1 232 ? -22.045 -7.492 -27.491 1.00 38.22 232 THR A N 1
ATOM 1842 C CA . THR A 1 232 ? -22.574 -7.974 -28.778 1.00 38.22 232 THR A CA 1
ATOM 1843 C C . THR A 1 232 ? -22.896 -6.979 -29.901 1.00 38.22 232 THR A C 1
ATOM 1845 O O . THR A 1 232 ? -23.759 -6.121 -29.784 1.00 38.22 232 THR A O 1
ATOM 1848 N N . THR A 1 233 ? -22.335 -7.327 -31.066 1.00 37.31 233 THR A N 1
ATOM 1849 C CA . THR A 1 233 ? -22.995 -7.373 -32.387 1.00 37.31 233 THR A CA 1
ATOM 1850 C C . THR A 1 233 ? -23.463 -6.064 -33.021 1.00 37.31 233 THR A C 1
ATOM 1852 O O . THR A 1 233 ? -24.487 -5.499 -32.646 1.00 37.31 233 THR A O 1
ATOM 1855 N N . GLY A 1 234 ? -22.768 -5.726 -34.106 1.00 36.88 234 GLY A N 1
ATOM 1856 C CA . GLY A 1 234 ? -23.219 -4.953 -35.258 1.00 36.88 234 GLY A CA 1
ATOM 1857 C C . GLY A 1 234 ? -22.254 -5.220 -36.399 1.00 36.88 234 GLY A C 1
ATOM 1858 O O . GLY A 1 234 ? -21.120 -4.712 -36.290 1.00 36.88 234 GLY A O 1
#

Radius of gyration: 19.19 Å; Cα contacts (8 Å, |Δi|>4): 362; chains: 1; bounding box: 46×34×66 Å

Foldseek 3Di:
DAEEEEEAPLVLLLLQCLLPVPPPADEAEDEPDLPVSLVCQQDVVNVVRGLYYYYYHHGDVCVLQPNVLVSLVVQFPVHLEAEYEYEYAQLPPDLLVVLVVSLVSSVVNNVVVPPPQWDWDQDSVQSKIKIAGNVDRSGMYMYGYQYDYSDPLLLLLVLLCVVPVVLDDPVLNVVLNPDDSVVSLVVSCVSVVHDSSVSSSCCSNVCSCVVPPSSVVSSCSSPPDPPPPDDDDD

pLDDT: mean 89.94, std 12.23, range [33.16, 97.88]